Protein AF-0000000074578918 (afdb_homodimer)

InterPro domains:
  IPR017896 4Fe-4S ferredoxin-type, iron-sulphur binding domain [PF00037] (123-145)
  IPR017896 4Fe-4S ferredoxin-type, iron-sulphur binding domain [PS51379] (90-118)
  IPR017896 4Fe-4S ferredoxin-type, iron-sulphur binding domain [PS51379] (120-148)
  IPR050572 Iron-Sulfur Ferredoxin [PTHR43687] (63-146)

pLDDT: mean 92.39, std 8.92, range [44.75, 98.62]

Foldseek 3Di:
DLVQLLLLLLLVLLCVVVVVPDDLVRSCVLLVHDSVSSVCSNVVVDDDPVSNVVSVVLLPDDLVRNLLVLVVSDDDLNNSLSSSCSSVVKDKDFQFVQDPLPCPLCVDPQNQWDADPPPRDIDGNPVSDSPSCVSQVPGPRRRMDIDD/DLLQLLLLLLLVLLCVVVVVPDDLVRSCVLLVHDSVSSVCSNVVVDDDPVSNVVSVVLLPDDLVRNLLVLVVSDDDLNNSLSSSCSSVVKDKDFQFVQDPLPCPLCVDPQNQWDADPPPRDIDGNPVSDSPSCVSQVPGPRRRMDIDD

Nearest PDB structures (foldseek):
  9bt4-assembly1_H  TM=9.209E-01  e=1.093E-02  Methanosarcina acetivorans C2A
  8a5e-assembly1_B  TM=5.438E-01  e=1.343E-02  Acetobacterium woodii DSM 1030
  7q4v-assembly1_B  TM=4.822E-01  e=8.901E-03  Acetobacterium woodii DSM 1030
  7q4w-assembly1_B  TM=3.791E-01  e=6.884E-03  Acetobacterium woodii DSM 1030
  8oh5-assembly1_B  TM=5.554E-01  e=7.318E-02  Sporomusa ovata DSM 2662

Organism: Methanococcus maripaludis (strain DSM 14266 / JCM 13030 / NBRC 101832 / S2 / LL) (NCBI:txid267377)

Secondary structure (DSSP, 8-state):
-HHHHHHHHHHHHHHHHHHTT--HHHHHHHHT--HHHHHHHHTT-SS-HHHHHHHHHHHTS-HHHHHHHHHHH-S-HHHHHHHHHHHH--EEEE-TTT-----GGGG-TT--EEEETTTTEEEE-TTT-----HHHHH-TT--EEEE-/-THHHHHHHHHHHHHHHHHTT--HHHHHHHHT--HHHHHHHHTT-SS-HHHHHHHHHHHTS-HHHHHHHHHHH-S-HHHHHHHHHHHH--EEEE-TTT-----GGGG-TT--EEEETTTTEEEE-TTT-----HHHHH-TT--EEEE-

Solvent-accessible surface area (backbone atoms only — not comparable to full-atom values): 16461 Å² total; per-residue (Å²): 59,61,62,40,40,49,48,14,40,52,31,54,52,48,45,52,42,40,73,73,65,49,48,64,67,56,49,14,60,74,70,70,46,55,56,69,56,47,50,31,32,70,68,66,73,36,64,54,69,58,33,39,52,41,22,51,52,45,69,66,38,60,65,88,57,23,34,52,49,50,53,51,56,45,89,46,63,69,58,40,24,52,50,49,36,68,74,65,48,56,45,80,45,76,40,71,90,52,48,80,75,82,57,70,50,55,65,40,92,62,65,17,36,46,75,46,80,88,76,78,35,78,44,75,42,71,87,48,46,47,74,58,53,57,49,37,71,64,37,90,70,55,22,38,37,80,42,116,59,62,62,38,40,49,49,15,41,50,30,53,52,45,46,52,40,41,73,73,66,48,48,65,68,55,48,14,59,73,70,71,46,54,57,68,56,48,50,30,31,71,67,66,73,37,64,55,70,59,35,40,51,43,22,50,54,45,70,66,38,60,64,87,56,26,35,52,49,51,53,49,54,43,88,46,62,66,58,39,23,53,50,48,35,67,74,64,47,56,46,78,43,76,41,72,88,51,48,79,78,81,58,71,49,55,64,39,92,62,65,17,36,44,76,44,81,87,76,78,35,78,45,74,41,71,87,47,45,46,74,58,55,57,50,38,72,63,36,89,68,55,20,37,38,81,41,116

Sequence (296 aa):
MPEHILSGIKAVVAINMRKEGKLQREIAEFLEMDRSIISHYLHGRYPSDKVMRVSEEIISLPKEHGIPLITSLGDNKQITKKLIERIYNITISIDMEKCIACGKCLECEYGAISVYSEDIGISIDREKCILCCKCVSECPVGALKIVKMPEHILSGIKAVVAINMRKEGKLQREIAEFLEMDRSIISHYLHGRYPSDKVMRVSEEIISLPKEHGIPLITSLGDNKQITKKLIERIYNITISIDMEKCIACGKCLECEYGAISVYSEDIGISIDREKCILCCKCVSECPVGALKIVK

Structure (mmCIF, N/CA/C/O backbone):
data_AF-0000000074578918-model_v1
#
loop_
_entity.id
_entity.type
_entity.pdbx_description
1 polymer 'Tungsten containing formylmethanofuran dehydrogenase, subunit H'
#
loop_
_atom_site.group_PDB
_atom_site.id
_atom_site.type_symbol
_atom_site.label_atom_id
_atom_site.label_alt_id
_atom_site.label_comp_id
_atom_site.label_asym_id
_atom_site.label_entity_id
_atom_site.label_seq_id
_atom_site.pdbx_PDB_ins_code
_atom_site.Cartn_x
_atom_site.Cartn_y
_atom_site.Cartn_z
_atom_site.occupancy
_atom_site.B_iso_or_equiv
_atom_site.auth_seq_id
_atom_site.auth_comp_id
_atom_site.auth_asym_id
_atom_site.auth_atom_id
_atom_site.pdbx_PDB_model_num
ATOM 1 N N . MET A 1 1 ? 5.34 -6.551 13.117 1 45.06 1 MET A N 1
ATOM 2 C CA . MET A 1 1 ? 6.141 -7.262 12.125 1 45.06 1 MET A CA 1
ATOM 3 C C . MET A 1 1 ? 5.414 -7.316 10.781 1 45.06 1 MET A C 1
ATOM 5 O O . MET A 1 1 ? 4.188 -7.242 10.734 1 45.06 1 MET A O 1
ATOM 9 N N . PRO A 1 2 ? 5.965 -6.898 9.586 1 47.97 2 PRO A N 1
ATOM 10 C CA . PRO A 1 2 ? 5.355 -7.039 8.266 1 47.97 2 PRO A CA 1
ATOM 11 C C . PRO A 1 2 ? 4.48 -8.281 8.148 1 47.97 2 PRO A C 1
ATOM 13 O O . PRO A 1 2 ? 3.486 -8.281 7.418 1 47.97 2 PRO A O 1
ATOM 16 N N . GLU A 1 3 ? 4.707 -9.117 8.953 1 64.12 3 GLU A N 1
ATOM 17 C CA . GLU A 1 3 ? 3.988 -10.391 8.938 1 64.12 3 GLU A CA 1
ATOM 18 C C . GLU A 1 3 ? 2.525 -10.195 9.328 1 64.12 3 GLU A C 1
ATOM 20 O O . GLU A 1 3 ? 1.664 -10.984 8.93 1 64.12 3 GLU A O 1
ATOM 25 N N . HIS A 1 4 ? 2.375 -9.047 9.938 1 84.69 4 HIS A N 1
ATOM 26 C CA . HIS A 1 4 ? 1.001 -8.836 10.383 1 84.69 4 HIS A CA 1
ATOM 27 C C . HIS A 1 4 ? 0.109 -8.406 9.219 1 84.69 4 HIS A C 1
ATOM 29 O O . HIS A 1 4 ? -1.028 -8.867 9.102 1 84.69 4 HIS A O 1
ATOM 35 N N . ILE A 1 5 ? 0.652 -7.66 8.305 1 90.94 5 ILE A N 1
ATOM 36 C CA . ILE A 1 5 ? -0.155 -7.203 7.18 1 90.94 5 ILE A CA 1
ATOM 37 C C . ILE A 1 5 ? -0.431 -8.375 6.238 1 90.94 5 ILE A C 1
ATOM 39 O O . ILE A 1 5 ? -1.542 -8.516 5.723 1 90.94 5 ILE A O 1
ATOM 43 N N . LEU A 1 6 ? 0.597 -9.188 6.035 1 92.56 6 LEU A N 1
ATOM 44 C CA . LEU A 1 6 ? 0.376 -10.375 5.215 1 92.56 6 LEU A CA 1
ATOM 45 C C . LEU A 1 6 ? -0.719 -11.25 5.812 1 92.56 6 LEU A C 1
ATOM 47 O O . LEU A 1 6 ? -1.548 -11.797 5.082 1 92.56 6 LEU A O 1
ATOM 51 N N . SER A 1 7 ? -0.697 -11.383 7.102 1 93.19 7 SER A N 1
ATOM 52 C CA . SER A 1 7 ? -1.753 -12.141 7.77 1 93.19 7 SER A CA 1
ATOM 53 C C . SER A 1 7 ? -3.121 -11.516 7.516 1 93.19 7 SER A C 1
ATOM 55 O O . SER A 1 7 ? -4.113 -12.227 7.352 1 93.19 7 SER A O 1
ATOM 57 N N . GLY A 1 8 ? -3.146 -10.195 7.504 1 94.94 8 GLY A N 1
ATOM 58 C CA . GLY A 1 8 ? -4.387 -9.508 7.184 1 94.94 8 GLY A CA 1
ATOM 59 C C . GLY A 1 8 ? -4.891 -9.805 5.785 1 94.94 8 GLY A C 1
ATOM 60 O O . GLY A 1 8 ? -6.086 -10.023 5.582 1 94.94 8 GLY A O 1
ATOM 61 N N . ILE A 1 9 ? -4.008 -9.812 4.898 1 96.38 9 ILE A N 1
ATOM 62 C CA . ILE A 1 9 ? -4.359 -10.109 3.516 1 96.38 9 ILE A CA 1
ATOM 63 C C . ILE A 1 9 ? -4.898 -11.539 3.416 1 96.38 9 ILE A C 1
ATOM 65 O O . ILE A 1 9 ? -5.93 -11.773 2.781 1 96.38 9 ILE A O 1
ATOM 69 N N . LYS A 1 10 ? -4.215 -12.453 4.07 1 96.69 10 LYS A N 1
ATOM 70 C CA . LYS A 1 10 ? -4.699 -13.828 4.105 1 96.69 10 LYS A CA 1
ATOM 71 C C . LYS A 1 10 ? -6.09 -13.906 4.723 1 96.69 10 LYS A C 1
ATOM 73 O O . LYS A 1 10 ? -6.949 -14.648 4.242 1 96.69 10 LYS A O 1
ATOM 78 N N . ALA A 1 11 ? -6.305 -13.172 5.738 1 97.44 11 ALA A N 1
ATOM 79 C CA . ALA A 1 11 ? -7.598 -13.156 6.418 1 97.44 11 ALA A CA 1
ATOM 80 C C . ALA A 1 11 ? -8.695 -12.656 5.488 1 97.44 11 ALA A C 1
ATOM 82 O O . ALA A 1 11 ? -9.781 -13.242 5.43 1 97.44 11 ALA A O 1
ATOM 83 N N . VAL A 1 12 ? -8.43 -11.594 4.793 1 97.81 12 VAL A N 1
ATOM 84 C CA . VAL A 1 12 ? -9.406 -11.055 3.854 1 97.81 12 VAL A CA 1
ATOM 85 C C . VAL A 1 12 ? -9.742 -12.109 2.797 1 97.81 12 VAL A C 1
ATOM 87 O O . VAL A 1 12 ? -10.914 -12.328 2.479 1 97.81 12 VAL A O 1
ATOM 90 N N . VAL A 1 13 ? -8.75 -12.758 2.322 1 98.06 13 VAL A N 1
ATOM 91 C CA . VAL A 1 13 ? -8.938 -13.789 1.309 1 98.06 13 VAL A CA 1
ATOM 92 C C . VAL A 1 13 ? -9.75 -14.945 1.892 1 98.06 13 VAL A C 1
ATOM 94 O O . VAL A 1 13 ? -10.672 -15.445 1.247 1 98.06 13 VAL A O 1
ATOM 97 N N . ALA A 1 14 ? -9.445 -15.328 3.08 1 98.38 14 ALA A N 1
ATOM 98 C CA . ALA A 1 14 ? -10.18 -16.391 3.758 1 98.38 14 ALA A CA 1
ATOM 99 C C . ALA A 1 14 ? -11.656 -16.047 3.902 1 98.38 14 ALA A C 1
ATOM 101 O O . ALA A 1 14 ? -12.523 -16.875 3.623 1 98.38 14 ALA A O 1
ATOM 102 N N . ILE A 1 15 ? -11.906 -14.898 4.289 1 98.12 15 ILE A N 1
ATOM 103 C CA . ILE A 1 15 ? -13.273 -14.43 4.492 1 98.12 15 ILE A CA 1
ATOM 104 C C . ILE A 1 15 ? -14.031 -14.453 3.166 1 98.12 15 ILE A C 1
ATOM 106 O O . ILE A 1 15 ? -15.172 -14.914 3.104 1 98.12 15 ILE A O 1
ATOM 110 N N . ASN A 1 16 ? -13.383 -13.969 2.154 1 97.75 16 ASN A N 1
ATOM 111 C CA . ASN A 1 16 ? -14.008 -13.961 0.836 1 97.75 16 ASN A CA 1
ATOM 112 C C . ASN A 1 16 ? -14.305 -15.383 0.35 1 97.75 16 ASN A C 1
ATOM 114 O O . ASN A 1 16 ? -15.359 -15.641 -0.219 1 97.75 16 ASN A O 1
ATOM 118 N N . MET A 1 17 ? -13.406 -16.266 0.584 1 98.19 17 MET A N 1
ATOM 119 C CA . MET A 1 17 ? -13.602 -17.656 0.199 1 98.19 17 MET A CA 1
ATOM 120 C C . MET A 1 17 ? -14.789 -18.266 0.943 1 98.19 17 MET A C 1
ATOM 122 O O . MET A 1 17 ? -15.578 -19.016 0.361 1 98.19 17 MET A O 1
ATOM 126 N N . ARG A 1 18 ? -14.852 -17.953 2.137 1 98.25 18 ARG A N 1
ATOM 127 C CA . ARG A 1 18 ? -15.969 -18.453 2.93 1 98.25 18 ARG A CA 1
ATOM 128 C C . ARG A 1 18 ? -17.297 -17.953 2.373 1 98.25 18 ARG A C 1
ATOM 130 O O . ARG A 1 18 ? -18.266 -18.719 2.264 1 98.25 18 ARG A O 1
ATOM 137 N N . LYS A 1 19 ? -17.312 -16.719 2.068 1 97.69 19 LYS A N 1
ATOM 138 C CA . LYS A 1 19 ? -18.5 -16.125 1.481 1 97.69 19 LYS A CA 1
ATOM 139 C C . LYS A 1 19 ? -18.891 -16.828 0.186 1 97.69 19 LYS A C 1
ATOM 141 O O . LYS A 1 19 ? -20.062 -16.906 -0.165 1 97.69 19 LYS A O 1
ATOM 146 N N . GLU A 1 20 ? -17.969 -17.328 -0.494 1 97.56 20 GLU A N 1
ATOM 147 C CA . GLU A 1 20 ? -18.188 -18.031 -1.752 1 97.56 20 GLU A CA 1
ATOM 148 C C . GLU A 1 20 ? -18.625 -19.484 -1.506 1 97.56 20 GLU A C 1
ATOM 150 O O . GLU A 1 20 ? -18.828 -20.234 -2.453 1 97.56 20 GLU A O 1
ATOM 155 N N . GLY A 1 21 ? -18.609 -19.891 -0.248 1 97.69 21 GLY A N 1
ATOM 156 C CA . GLY A 1 21 ? -19.141 -21.203 0.109 1 97.69 21 GLY A CA 1
ATOM 157 C C . GLY A 1 21 ? -18.062 -22.234 0.373 1 97.69 21 GLY A C 1
ATOM 158 O O . GLY A 1 21 ? -18.359 -23.422 0.533 1 97.69 21 GLY A O 1
ATOM 159 N N . LYS A 1 22 ? -16.891 -21.781 0.385 1 98.5 22 LYS A N 1
ATOM 160 C CA . LYS A 1 22 ? -15.82 -22.734 0.658 1 98.5 22 LYS A CA 1
ATOM 161 C C . LYS A 1 22 ? -15.82 -23.172 2.123 1 98.5 22 LYS A C 1
ATOM 163 O O . LYS A 1 22 ? -16.109 -22.359 3.01 1 98.5 22 LYS A O 1
ATOM 168 N N . LEU A 1 23 ? -15.398 -24.406 2.338 1 98.31 23 LEU A N 1
ATOM 169 C CA . LEU A 1 23 ? -15.305 -24.922 3.695 1 98.31 23 LEU A CA 1
ATOM 170 C C . LEU A 1 23 ? -14 -24.5 4.355 1 98.31 23 LEU A C 1
ATOM 172 O O . LEU A 1 23 ? -13.016 -24.203 3.67 1 98.31 23 LEU A O 1
ATOM 176 N N . GLN A 1 24 ? -14.078 -24.5 5.668 1 97.88 24 GLN A N 1
ATOM 177 C CA . GLN A 1 24 ? -12.898 -24.109 6.43 1 97.88 24 GLN A CA 1
ATOM 178 C C . GLN A 1 24 ? -11.688 -24.953 6.043 1 97.88 24 GLN A C 1
ATOM 180 O O . GLN A 1 24 ? -10.578 -24.438 5.914 1 97.88 24 GLN A O 1
ATOM 185 N N . ARG A 1 25 ? -11.953 -26.234 5.875 1 97.69 25 ARG A N 1
ATOM 186 C CA . ARG A 1 25 ? -10.867 -27.156 5.516 1 97.69 25 ARG A CA 1
ATOM 187 C C . ARG A 1 25 ? -10.281 -26.781 4.156 1 97.69 25 ARG A C 1
ATOM 189 O O . ARG A 1 25 ? -9.07 -26.891 3.955 1 97.69 25 ARG A O 1
ATOM 196 N N . GLU A 1 26 ? -11.109 -26.391 3.215 1 98.25 26 GLU A N 1
ATOM 197 C CA . GLU A 1 26 ? -10.656 -26 1.884 1 98.25 26 GLU A CA 1
ATOM 198 C C . GLU A 1 26 ? -9.836 -24.719 1.94 1 98.25 26 GLU A C 1
ATOM 200 O O . GLU A 1 26 ? -8.82 -24.594 1.245 1 98.25 26 GLU A O 1
ATOM 205 N N . ILE A 1 27 ? -10.258 -23.781 2.729 1 98.56 27 ILE A N 1
ATOM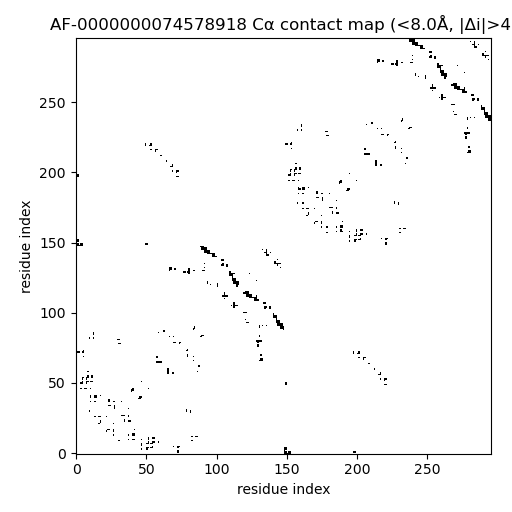 206 C CA . ILE A 1 27 ? -9.57 -22.5 2.885 1 98.56 27 ILE A CA 1
ATOM 207 C C . ILE A 1 27 ? -8.195 -22.734 3.516 1 98.56 27 ILE A C 1
ATOM 209 O O . ILE A 1 27 ? -7.199 -22.172 3.057 1 98.56 27 ILE A O 1
ATOM 213 N N . ALA A 1 28 ? -8.195 -23.594 4.539 1 98.38 28 ALA A N 1
ATOM 214 C CA . ALA A 1 28 ? -6.945 -23.922 5.215 1 98.38 28 ALA A CA 1
ATOM 215 C C . ALA A 1 28 ? -5.949 -24.562 4.246 1 98.38 28 ALA A C 1
ATOM 217 O O . ALA A 1 28 ? -4.758 -24.234 4.27 1 98.38 28 ALA A O 1
ATOM 218 N N . GLU A 1 29 ? -6.414 -25.422 3.422 1 97.81 29 GLU A N 1
ATOM 219 C CA . GLU A 1 29 ? -5.574 -26.062 2.418 1 97.81 29 GLU A CA 1
ATOM 220 C C . GLU A 1 29 ? -5.043 -25.062 1.404 1 97.81 29 GLU A C 1
ATOM 222 O O . GLU A 1 29 ? -3.859 -25.078 1.063 1 97.81 29 GLU A O 1
ATOM 227 N N . PHE A 1 30 ? -5.887 -24.219 0.97 1 97.69 30 PHE A N 1
ATOM 228 C CA . PHE A 1 30 ? -5.516 -23.219 -0.015 1 97.69 30 PHE A CA 1
ATOM 229 C C . PHE A 1 30 ? -4.438 -22.297 0.535 1 97.69 30 PHE A C 1
ATOM 231 O O . PHE A 1 30 ? -3.426 -22.047 -0.125 1 97.69 30 PHE A O 1
ATOM 238 N N . LEU A 1 31 ? -4.57 -21.812 1.743 1 96.94 31 LEU A N 1
ATOM 239 C CA . LEU A 1 31 ? -3.674 -20.828 2.34 1 96.94 31 LEU A CA 1
ATOM 240 C C . LEU A 1 31 ? -2.518 -21.516 3.061 1 96.94 31 LEU A C 1
ATOM 242 O O . LEU A 1 31 ? -1.642 -20.844 3.613 1 96.94 31 LEU A O 1
ATOM 246 N N . GLU A 1 32 ? -2.539 -22.828 3.072 1 96.06 32 GLU A N 1
ATOM 247 C CA . GLU A 1 32 ? -1.501 -23.625 3.723 1 96.06 32 GLU A CA 1
ATOM 248 C C . GLU A 1 32 ? -1.33 -23.219 5.184 1 96.06 32 GLU A C 1
ATOM 250 O O . GLU A 1 32 ? -0.214 -22.938 5.633 1 96.06 32 GLU A O 1
ATOM 255 N N . MET A 1 33 ? -2.438 -23.219 5.844 1 96 33 MET A N 1
ATOM 256 C CA . MET A 1 33 ? -2.465 -22.859 7.258 1 96 33 MET A CA 1
ATOM 257 C C . MET A 1 33 ? -3.299 -23.844 8.062 1 96 33 MET A C 1
ATOM 259 O O . MET A 1 33 ? -4.047 -24.641 7.492 1 96 33 MET A O 1
ATOM 263 N N . ASP A 1 34 ? -3.088 -23.75 9.336 1 97.12 34 ASP A N 1
ATOM 264 C CA . ASP A 1 34 ? -3.883 -24.594 10.219 1 97.12 34 ASP A CA 1
ATOM 265 C C . ASP A 1 34 ? -5.336 -24.125 10.266 1 97.12 34 ASP A C 1
ATOM 267 O O . ASP A 1 34 ? -5.605 -22.922 10.266 1 97.12 34 ASP A O 1
ATOM 271 N N . ARG A 1 35 ? -6.258 -25.156 10.43 1 97.5 35 ARG A N 1
ATOM 272 C CA . ARG A 1 35 ? -7.684 -24.859 10.492 1 97.5 35 ARG A CA 1
ATOM 273 C C . ARG A 1 35 ? -8 -23.922 11.648 1 97.5 35 ARG A C 1
ATOM 275 O O . ARG A 1 35 ? -8.914 -23.094 11.562 1 97.5 35 ARG A O 1
ATOM 282 N N . SER A 1 36 ? -7.191 -24.016 12.672 1 96.62 36 SER A N 1
ATOM 283 C CA . SER A 1 36 ? -7.41 -23.172 13.844 1 96.62 36 SER A CA 1
ATOM 284 C C . SER A 1 36 ? -7.188 -21.703 13.516 1 96.62 36 SER A C 1
ATOM 286 O O . SER A 1 36 ? -7.926 -20.828 13.992 1 96.62 36 SER A O 1
ATOM 288 N N . ILE A 1 37 ? -6.238 -21.422 12.695 1 96.88 37 ILE A N 1
ATOM 289 C CA . ILE A 1 37 ? -5.949 -20.047 12.305 1 96.88 37 ILE A CA 1
ATOM 290 C C . ILE A 1 37 ? -7.066 -19.516 11.414 1 96.88 37 ILE A C 1
ATOM 292 O O . ILE A 1 37 ? -7.527 -18.391 11.586 1 96.88 37 ILE A O 1
ATOM 296 N N . ILE A 1 38 ? -7.504 -20.359 10.516 1 98 38 ILE A N 1
ATOM 297 C CA . ILE A 1 38 ? -8.609 -19.984 9.633 1 98 38 ILE A CA 1
ATOM 298 C C . ILE A 1 38 ? -9.844 -19.656 10.469 1 98 38 ILE A C 1
ATOM 300 O O . ILE A 1 38 ? -10.555 -18.688 10.188 1 98 38 ILE A O 1
ATOM 304 N N . SER A 1 39 ? -10.039 -20.438 11.469 1 97.56 39 SER A N 1
ATOM 305 C CA . SER A 1 39 ? -11.156 -20.172 12.367 1 97.56 39 SER A CA 1
ATOM 306 C C . SER A 1 39 ? -11.055 -18.797 12.992 1 97.56 39 SER A C 1
ATOM 308 O O . SER A 1 39 ? -12.047 -18.078 13.094 1 97.56 39 SER A O 1
ATOM 310 N N . HIS A 1 40 ? -9.883 -18.422 13.359 1 96.44 40 HIS A N 1
ATOM 311 C CA . HIS A 1 40 ? -9.68 -17.094 13.922 1 96.44 40 HIS A CA 1
ATOM 312 C C . HIS A 1 40 ? -9.969 -16.016 12.883 1 96.44 40 HIS A C 1
ATOM 314 O O . HIS A 1 40 ? -10.586 -14.992 13.203 1 96.44 40 HIS A O 1
ATOM 320 N N . TYR A 1 41 ? -9.516 -16.203 11.734 1 96.69 41 TYR A N 1
ATOM 321 C CA . TYR A 1 41 ? -9.805 -15.25 10.664 1 96.69 41 TYR A CA 1
ATOM 322 C C . TYR A 1 41 ? -11.305 -15.047 10.5 1 96.69 41 TYR A C 1
ATOM 324 O O . TYR A 1 41 ? -11.789 -13.914 10.461 1 96.69 41 TYR A O 1
ATOM 332 N N . LEU A 1 42 ? -12.07 -16.109 10.477 1 97.25 42 LEU A N 1
ATOM 333 C CA . LEU A 1 42 ? -13.484 -16.094 10.109 1 97.25 42 LEU A CA 1
ATOM 334 C C . LEU A 1 42 ? -14.344 -15.57 11.25 1 97.25 42 LEU A C 1
ATOM 336 O O . LEU A 1 42 ? -15.453 -15.086 11.023 1 97.25 42 LEU A O 1
ATOM 340 N N . HIS A 1 43 ? -13.789 -15.586 12.414 1 96 43 HIS A N 1
ATOM 341 C CA . HIS A 1 43 ? -14.578 -15.141 13.555 1 96 43 HIS A CA 1
ATOM 342 C C . HIS A 1 43 ? -14.125 -13.773 14.039 1 96 43 HIS A C 1
ATOM 344 O O . HIS A 1 43 ? -14.57 -13.297 15.086 1 96 43 HIS A O 1
ATOM 350 N N . GLY A 1 44 ? -13.234 -13.172 13.344 1 90.06 44 GLY A N 1
ATOM 351 C CA . GLY A 1 44 ? -12.836 -11.805 13.633 1 90.06 44 GLY A CA 1
ATOM 352 C C . GLY A 1 44 ? -11.977 -11.688 14.875 1 90.06 44 GLY A C 1
ATOM 353 O O . GLY A 1 44 ? -11.922 -10.625 15.508 1 90.06 44 GLY A O 1
ATOM 354 N N . ARG A 1 45 ? -11.375 -12.797 15.312 1 87.19 45 ARG A N 1
ATOM 355 C CA . ARG A 1 45 ? -10.508 -12.773 16.484 1 87.19 45 ARG A CA 1
ATOM 356 C C . ARG A 1 45 ? -9.141 -12.195 16.156 1 87.19 45 ARG A C 1
ATOM 358 O O . ARG A 1 45 ? -8.492 -11.578 17 1 87.19 45 ARG A O 1
ATOM 365 N N . TYR A 1 46 ? -8.695 -12.57 14.992 1 88 46 TYR A N 1
ATOM 366 C CA . TYR A 1 46 ? -7.418 -12.117 14.445 1 88 46 TYR A CA 1
ATOM 367 C C . TYR A 1 46 ? -7.492 -11.984 12.93 1 88 46 TYR A C 1
ATOM 369 O O . TYR A 1 46 ? -8.172 -12.766 12.266 1 88 46 TYR A O 1
ATOM 377 N N . PRO A 1 47 ? -6.672 -11.008 12.398 1 92.19 47 PRO A N 1
ATOM 378 C CA . PRO A 1 47 ? -5.824 -9.953 12.953 1 92.19 47 PRO A CA 1
ATOM 379 C C . PRO A 1 47 ? -6.629 -8.766 13.469 1 92.19 47 PRO A C 1
ATOM 381 O O . PRO A 1 47 ? -7.859 -8.781 13.422 1 92.19 47 PRO A O 1
ATOM 384 N N . SER A 1 48 ? -5.941 -7.734 13.992 1 91.5 48 SER A N 1
ATOM 385 C CA . SER A 1 48 ? -6.598 -6.551 14.547 1 91.5 48 SER A CA 1
ATOM 386 C C . SER A 1 48 ? -7.359 -5.789 13.469 1 91.5 48 SER A C 1
ATOM 388 O O . SER A 1 48 ? -7.078 -5.941 12.273 1 91.5 48 SER A O 1
ATOM 390 N N . ASP A 1 49 ? -8.258 -4.969 13.891 1 91.25 49 ASP A N 1
ATOM 391 C CA . ASP A 1 49 ? -9.07 -4.16 12.984 1 91.25 49 ASP A CA 1
ATOM 392 C C . ASP A 1 49 ? -8.188 -3.246 12.133 1 91.25 49 ASP A C 1
ATOM 394 O O . ASP A 1 49 ? -8.477 -3.018 10.953 1 91.25 49 ASP A O 1
ATOM 398 N N . LYS A 1 50 ? -7.215 -2.734 12.773 1 90.19 50 LYS A N 1
ATOM 399 C CA . LYS A 1 50 ? -6.309 -1.849 12.047 1 90.19 50 LYS A CA 1
ATOM 400 C C . LYS A 1 50 ? -5.598 -2.59 10.922 1 90.19 50 LYS A C 1
ATOM 402 O O . LYS A 1 50 ? -5.527 -2.098 9.797 1 90.19 50 LYS A O 1
ATOM 407 N N . VAL A 1 51 ? -5.137 -3.783 11.219 1 93.06 51 VAL A N 1
ATOM 408 C CA . VAL A 1 51 ? -4.457 -4.602 10.219 1 93.06 51 VAL A CA 1
ATOM 409 C C . VAL A 1 51 ? -5.422 -4.957 9.094 1 93.06 51 VAL A C 1
ATOM 411 O O . VAL A 1 51 ? -5.059 -4.902 7.918 1 93.06 51 VAL A O 1
ATOM 414 N N . MET A 1 52 ? -6.605 -5.246 9.422 1 94.25 52 MET A N 1
ATOM 415 C CA . MET A 1 52 ? -7.617 -5.602 8.43 1 94.25 52 MET A CA 1
ATOM 416 C C . MET A 1 52 ? -7.902 -4.43 7.496 1 94.25 52 MET A C 1
ATOM 418 O O . MET A 1 52 ? -7.996 -4.602 6.281 1 94.25 52 MET A O 1
ATOM 422 N N . ARG A 1 53 ? -7.969 -3.283 8.039 1 92.69 53 ARG A N 1
ATOM 423 C CA . ARG A 1 53 ? -8.242 -2.094 7.238 1 92.69 53 ARG A CA 1
ATOM 424 C C . ARG A 1 53 ? -7.117 -1.834 6.242 1 92.69 53 ARG A C 1
ATOM 426 O O . ARG A 1 53 ? -7.371 -1.582 5.062 1 92.69 53 ARG A O 1
ATOM 433 N N . VAL A 1 54 ? -5.945 -1.902 6.719 1 94.5 54 VAL A N 1
ATOM 434 C CA . VAL A 1 54 ? -4.785 -1.675 5.859 1 94.5 54 VAL A CA 1
ATOM 435 C C . VAL A 1 54 ? -4.746 -2.732 4.758 1 94.5 54 VAL A C 1
ATOM 437 O O . VAL A 1 54 ? -4.488 -2.414 3.594 1 94.5 54 VAL A O 1
ATOM 440 N N . SER A 1 55 ? -5.008 -3.988 5.141 1 95.69 55 SER A N 1
ATOM 441 C CA . SER A 1 55 ? -5 -5.09 4.184 1 95.69 55 SER A CA 1
ATOM 442 C C . SER A 1 55 ? -6.062 -4.887 3.104 1 95.69 55 SER A C 1
ATOM 444 O O . SER A 1 55 ? -5.801 -5.117 1.92 1 95.69 55 SER A O 1
ATOM 446 N N . GLU A 1 56 ? -7.145 -4.461 3.496 1 96.12 56 GLU A N 1
ATOM 447 C CA . GLU A 1 56 ? -8.219 -4.203 2.543 1 96.12 56 GLU A CA 1
ATOM 448 C C . GLU A 1 56 ? -7.848 -3.076 1.584 1 96.12 56 GLU A C 1
ATOM 450 O O . GLU A 1 56 ? -8.18 -3.131 0.397 1 96.12 56 GLU A O 1
ATOM 455 N N . GLU A 1 57 ? -7.156 -2.111 2.123 1 94.75 57 GLU A N 1
ATOM 456 C CA . GLU A 1 57 ? -6.688 -1.023 1.271 1 94.75 57 GLU A CA 1
ATOM 457 C C . GLU A 1 57 ? -5.699 -1.529 0.223 1 94.75 57 GLU A C 1
ATOM 459 O O . GLU A 1 57 ? -5.766 -1.132 -0.942 1 94.75 57 GLU A O 1
ATOM 464 N N . ILE A 1 58 ? -4.871 -2.357 0.672 1 96.5 58 ILE A N 1
ATOM 465 C CA . ILE A 1 58 ? -3.859 -2.895 -0.231 1 96.5 58 ILE A CA 1
ATOM 466 C C . ILE A 1 58 ? -4.531 -3.721 -1.326 1 96.5 58 ILE A C 1
ATOM 468 O O . ILE A 1 58 ? -4.227 -3.559 -2.51 1 96.5 58 ILE A O 1
ATOM 472 N N . ILE A 1 59 ? -5.477 -4.566 -0.94 1 97.25 59 ILE A N 1
ATOM 473 C CA . ILE A 1 59 ? -6.164 -5.465 -1.862 1 97.25 59 ILE A CA 1
ATOM 474 C C . ILE A 1 59 ? -6.973 -4.648 -2.871 1 97.25 59 ILE A C 1
ATOM 476 O O . ILE A 1 59 ? -7.133 -5.059 -4.023 1 97.25 59 ILE A O 1
ATOM 480 N N . SER A 1 60 ? -7.363 -3.492 -2.48 1 96.31 60 SER A N 1
ATOM 481 C CA . SER A 1 60 ? -8.211 -2.662 -3.33 1 96.31 60 SER A CA 1
ATOM 482 C C . SER A 1 60 ? -7.379 -1.861 -4.324 1 96.31 60 SER A C 1
ATOM 484 O O . SER A 1 60 ? -7.926 -1.237 -5.238 1 96.31 60 SER A O 1
ATOM 486 N N . LEU A 1 61 ? -6.133 -1.875 -4.27 1 97.38 61 LEU A N 1
ATOM 487 C CA . LEU A 1 61 ? -5.273 -1.152 -5.199 1 97.38 61 LEU A CA 1
ATOM 488 C C . LEU A 1 61 ? -5.344 -1.762 -6.598 1 97.38 61 LEU A C 1
ATOM 490 O O . LEU A 1 61 ? -5.543 -2.971 -6.742 1 97.38 61 LEU A O 1
ATOM 494 N N . PRO A 1 62 ? -5.133 -0.842 -7.613 1 96.56 62 PRO A N 1
ATOM 495 C CA . PRO A 1 62 ? -4.922 -1.437 -8.938 1 96.56 62 PRO A CA 1
ATOM 496 C C . PRO A 1 62 ? -3.758 -2.424 -8.961 1 96.56 62 PRO A C 1
ATOM 498 O O . PRO A 1 62 ? -2.805 -2.279 -8.188 1 96.56 62 PRO A O 1
ATOM 501 N N . LYS A 1 63 ? -3.846 -3.443 -9.797 1 96.38 63 LYS A N 1
ATOM 502 C CA . LYS A 1 63 ? -2.883 -4.543 -9.844 1 96.38 63 LYS A CA 1
ATOM 503 C C . LYS A 1 63 ? -1.456 -4.02 -9.969 1 96.38 63 LYS A C 1
ATOM 505 O O . LYS A 1 63 ? -0.524 -4.594 -9.406 1 96.38 63 LYS A O 1
ATOM 510 N N . GLU A 1 64 ? -1.269 -2.916 -10.703 1 94 64 GLU A N 1
ATOM 511 C CA . GLU A 1 64 ? 0.071 -2.391 -10.953 1 94 64 GLU A CA 1
ATOM 512 C C . GLU A 1 64 ? 0.733 -1.937 -9.656 1 94 64 GLU A C 1
ATOM 514 O O . GLU A 1 64 ? 1.961 -1.867 -9.57 1 94 64 GLU A O 1
ATOM 519 N N . HIS A 1 65 ? -0.111 -1.631 -8.68 1 96.44 65 HIS A N 1
ATOM 520 C CA . HIS A 1 65 ? 0.411 -1.178 -7.398 1 96.44 65 HIS A CA 1
ATOM 521 C C . HIS A 1 65 ? 0.287 -2.268 -6.336 1 96.44 65 HIS A C 1
ATOM 523 O O . HIS A 1 65 ? 1.185 -2.438 -5.508 1 96.44 65 HIS A O 1
ATOM 529 N N . GLY A 1 66 ? -0.802 -2.93 -6.352 1 96.81 66 GLY A N 1
ATOM 530 C CA . GLY A 1 66 ? -1.071 -3.951 -5.352 1 96.81 66 GLY A CA 1
ATOM 531 C C . GLY A 1 66 ? -0.121 -5.129 -5.434 1 96.81 66 GLY A C 1
ATOM 532 O O . GLY A 1 66 ? 0.348 -5.629 -4.406 1 96.81 66 GLY A O 1
ATOM 533 N N . ILE A 1 67 ? 0.171 -5.566 -6.602 1 96.75 67 ILE A N 1
ATOM 534 C CA . ILE A 1 67 ? 0.977 -6.77 -6.801 1 96.75 67 ILE A CA 1
ATOM 535 C C . ILE A 1 67 ? 2.383 -6.543 -6.254 1 96.75 67 ILE A C 1
ATOM 537 O O . ILE A 1 67 ? 2.873 -7.332 -5.441 1 96.75 67 ILE A O 1
ATOM 541 N N . PRO A 1 68 ? 3.031 -5.441 -6.656 1 94.69 68 PRO A N 1
ATOM 542 C CA . PRO A 1 68 ? 4.355 -5.207 -6.07 1 94.69 68 PRO A CA 1
ATOM 543 C C . PRO A 1 68 ? 4.324 -5.137 -4.547 1 94.69 68 PRO A 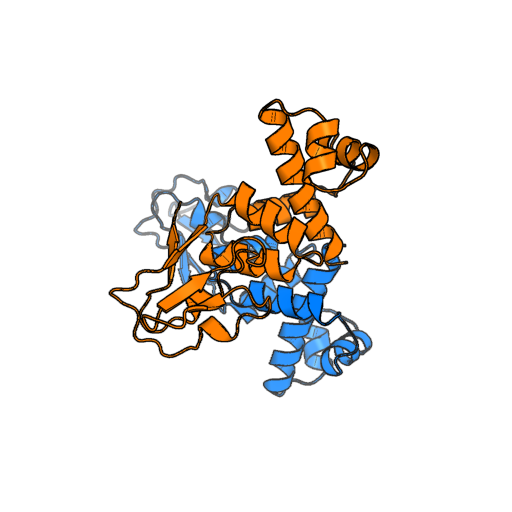C 1
ATOM 545 O O . PRO A 1 68 ? 5.227 -5.648 -3.883 1 94.69 68 PRO A O 1
ATOM 548 N N . LEU A 1 69 ? 3.344 -4.582 -4.012 1 95.81 69 LEU A N 1
ATOM 549 C CA . LEU A 1 69 ? 3.23 -4.465 -2.562 1 95.81 69 LEU A CA 1
ATOM 550 C C . LEU A 1 69 ? 3.057 -5.84 -1.92 1 95.81 69 LEU A C 1
ATOM 552 O O . LEU A 1 69 ? 3.777 -6.184 -0.98 1 95.81 69 LEU A O 1
ATOM 556 N N . ILE A 1 70 ? 2.166 -6.586 -2.447 1 95.81 70 ILE A N 1
ATOM 557 C CA . ILE A 1 70 ? 1.901 -7.914 -1.907 1 95.81 70 ILE A CA 1
ATOM 558 C C . ILE A 1 70 ? 3.15 -8.781 -2.033 1 95.81 70 ILE A C 1
ATOM 560 O O . ILE A 1 70 ? 3.498 -9.516 -1.106 1 95.81 70 ILE A O 1
ATOM 564 N N . THR A 1 71 ? 3.811 -8.68 -3.139 1 94.25 71 THR A N 1
ATOM 565 C CA . THR A 1 71 ? 5.016 -9.469 -3.365 1 94.25 71 THR A CA 1
ATOM 566 C C . THR A 1 71 ? 6.113 -9.07 -2.381 1 94.25 71 THR A C 1
ATOM 568 O O . THR A 1 71 ? 6.902 -9.914 -1.952 1 94.25 71 THR A O 1
ATOM 571 N N . SER A 1 72 ? 6.148 -7.824 -2.035 1 92.19 72 SER A N 1
ATOM 572 C CA . SER A 1 72 ? 7.172 -7.355 -1.102 1 92.19 72 SER A CA 1
ATOM 573 C C . SER A 1 72 ? 6.879 -7.832 0.318 1 92.19 72 SER A C 1
ATOM 575 O O . SER A 1 72 ? 7.789 -7.945 1.14 1 92.19 72 SER A O 1
ATOM 577 N N . LEU A 1 73 ? 5.676 -8.078 0.6 1 91.69 73 LEU A N 1
ATOM 578 C CA . LEU A 1 73 ? 5.258 -8.547 1.917 1 91.69 73 LEU A CA 1
ATOM 579 C C . LEU A 1 73 ? 5.535 -10.031 2.076 1 91.69 73 LEU A C 1
ATOM 581 O O . LEU A 1 73 ? 5.828 -10.5 3.18 1 91.69 73 LEU A O 1
ATOM 585 N N . GLY A 1 74 ? 5.301 -10.68 1.055 1 83.5 74 GLY A N 1
ATOM 586 C CA . GLY A 1 74 ? 5.309 -12.133 1.091 1 83.5 74 GLY A CA 1
ATOM 587 C C . GLY A 1 74 ? 6.691 -12.711 1.331 1 83.5 74 GLY A C 1
ATOM 588 O O . GLY A 1 74 ? 7.695 -12.141 0.904 1 83.5 74 GLY A O 1
ATOM 589 N N . ASP A 1 75 ? 6.609 -13.766 2.166 1 77.94 75 ASP A N 1
ATOM 590 C CA . ASP A 1 75 ? 7.871 -14.484 2.332 1 77.94 75 ASP A CA 1
ATOM 591 C C . ASP A 1 75 ? 7.828 -15.844 1.65 1 77.94 75 ASP A C 1
ATOM 593 O O . ASP A 1 75 ? 8.867 -16.484 1.454 1 77.94 75 ASP A O 1
ATOM 597 N N . ASN A 1 76 ? 6.707 -16.297 1.333 1 89.38 76 ASN A N 1
ATOM 598 C CA . ASN A 1 76 ? 6.512 -17.562 0.632 1 89.38 76 ASN A CA 1
ATOM 599 C C . ASN A 1 76 ? 5.984 -17.344 -0.782 1 89.38 76 ASN A C 1
ATOM 601 O O . ASN A 1 76 ? 4.887 -16.812 -0.963 1 89.38 76 ASN A O 1
ATOM 605 N N . LYS A 1 77 ? 6.734 -17.812 -1.736 1 91.5 77 LYS A N 1
ATOM 606 C CA . LYS A 1 77 ? 6.453 -17.516 -3.139 1 91.5 77 LYS A CA 1
ATOM 607 C C . LYS A 1 77 ? 5.16 -18.188 -3.59 1 91.5 77 LYS A C 1
ATOM 609 O O . LYS A 1 77 ? 4.387 -17.609 -4.355 1 91.5 77 LYS A O 1
ATOM 614 N N . GLN A 1 78 ? 4.973 -19.344 -3.119 1 92.69 78 GLN A N 1
ATOM 615 C CA . GLN A 1 78 ? 3.787 -20.078 -3.529 1 92.69 78 GLN A CA 1
ATOM 616 C C . GLN A 1 78 ? 2.516 -19.438 -2.996 1 92.69 78 GLN A C 1
ATOM 618 O O . GLN A 1 78 ? 1.532 -19.281 -3.725 1 92.69 78 GLN A O 1
ATOM 623 N N . ILE A 1 79 ? 2.539 -19.094 -1.812 1 94.62 79 ILE A N 1
ATOM 624 C CA . ILE A 1 79 ? 1.376 -18.453 -1.206 1 94.62 79 ILE A CA 1
ATOM 625 C C . ILE A 1 79 ? 1.136 -17.094 -1.858 1 94.62 79 ILE A C 1
ATOM 627 O O . ILE A 1 79 ? -0.008 -16.719 -2.137 1 94.62 79 ILE A O 1
ATOM 631 N N . THR A 1 80 ? 2.207 -16.391 -2.033 1 95.12 80 THR A N 1
ATOM 632 C CA . THR A 1 80 ? 2.107 -15.094 -2.686 1 95.12 80 THR A CA 1
ATOM 633 C C . THR A 1 80 ? 1.426 -15.219 -4.043 1 95.12 80 THR A C 1
ATOM 635 O O . THR A 1 80 ? 0.528 -14.438 -4.371 1 95.12 80 THR A O 1
ATOM 638 N N . LYS A 1 81 ? 1.843 -16.188 -4.773 1 95.94 81 LYS A N 1
ATOM 639 C CA . LYS A 1 81 ? 1.238 -16.453 -6.078 1 95.94 81 LYS A CA 1
ATOM 640 C C . LYS A 1 81 ? -0.261 -16.703 -5.949 1 95.94 81 LYS A C 1
ATOM 642 O O . LYS A 1 81 ? -1.062 -16.109 -6.672 1 95.94 81 LYS A O 1
ATOM 647 N N . LYS A 1 82 ? -0.64 -17.562 -5.039 1 95.88 82 LYS A N 1
ATOM 648 C CA . LYS A 1 82 ? -2.041 -17.922 -4.84 1 95.88 82 LYS A CA 1
ATOM 649 C C . LYS A 1 82 ? -2.875 -16.703 -4.469 1 95.88 82 LYS A C 1
ATOM 651 O O . LYS A 1 82 ? -3.99 -16.531 -4.965 1 95.88 82 LYS A O 1
ATOM 656 N N . LEU A 1 83 ? -2.326 -15.898 -3.648 1 97.12 83 LEU A N 1
ATOM 657 C CA . LEU A 1 83 ? -3.025 -14.688 -3.227 1 97.12 83 LEU A CA 1
ATOM 658 C C . LEU A 1 83 ? -3.234 -13.742 -4.402 1 97.12 83 LEU A C 1
ATOM 660 O O . LEU A 1 83 ? -4.34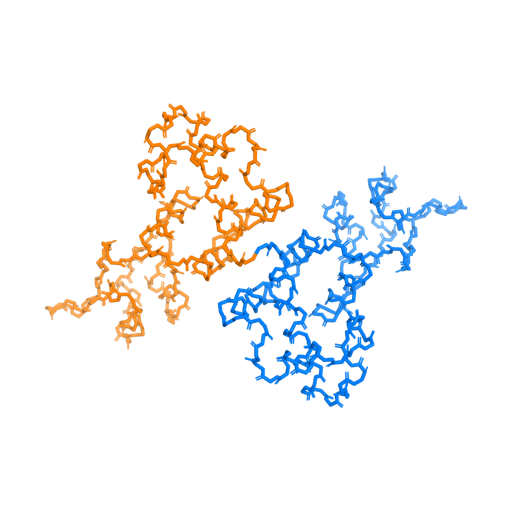4 -13.25 -4.621 1 97.12 83 LEU A O 1
ATOM 664 N N . ILE A 1 84 ? -2.195 -13.492 -5.113 1 97 84 ILE A N 1
ATOM 665 C CA . ILE A 1 84 ? -2.271 -12.578 -6.25 1 97 84 ILE A CA 1
ATOM 666 C C . ILE A 1 84 ? -3.277 -13.109 -7.27 1 97 84 ILE A C 1
ATOM 668 O O . ILE A 1 84 ? -4.105 -12.352 -7.785 1 97 84 ILE A O 1
ATOM 672 N N . GLU A 1 85 ? -3.186 -14.367 -7.516 1 95.12 85 GLU A N 1
ATOM 673 C CA . GLU A 1 85 ? -4.113 -14.992 -8.453 1 95.12 85 GLU A CA 1
ATOM 674 C C . GLU A 1 85 ? -5.559 -14.828 -7.992 1 95.12 85 GLU A C 1
ATOM 676 O O . GLU A 1 85 ? -6.438 -14.492 -8.789 1 95.12 85 GLU A O 1
ATOM 681 N N . ARG A 1 86 ? -5.754 -15.031 -6.832 1 95.81 86 ARG A N 1
ATOM 682 C CA . ARG A 1 86 ? -7.109 -14.969 -6.301 1 95.81 86 ARG A CA 1
ATOM 683 C C . ARG A 1 86 ? -7.625 -13.539 -6.27 1 95.81 86 ARG A C 1
ATOM 685 O O . ARG A 1 86 ? -8.797 -13.281 -6.562 1 95.81 86 ARG A O 1
ATOM 692 N N . ILE A 1 87 ? -6.832 -12.648 -5.902 1 97.31 87 ILE A N 1
ATOM 693 C CA . ILE A 1 87 ? -7.223 -11.258 -5.699 1 97.31 87 ILE A CA 1
ATOM 694 C C . ILE A 1 87 ? -7.43 -10.578 -7.051 1 97.31 87 ILE A C 1
ATOM 696 O O . ILE A 1 87 ? -8.422 -9.867 -7.254 1 97.31 87 ILE A O 1
ATOM 700 N N . TYR A 1 88 ? -6.5 -10.859 -7.922 1 96.81 88 TYR A N 1
ATOM 701 C CA . TYR A 1 88 ? -6.523 -10.07 -9.148 1 96.81 88 TYR A CA 1
ATOM 702 C C . TYR A 1 88 ? -6.922 -10.938 -10.344 1 96.81 88 TYR A C 1
ATOM 704 O O . TYR A 1 88 ? -7.195 -10.414 -11.43 1 96.81 88 TYR A O 1
ATOM 712 N N . ASN A 1 89 ? -6.965 -12.211 -10.195 1 95.25 89 ASN A N 1
ATOM 713 C CA . ASN A 1 89 ? -7.348 -13.133 -11.258 1 95.25 89 ASN A CA 1
ATOM 714 C C . ASN A 1 89 ? -6.617 -12.828 -12.562 1 95.25 89 ASN A C 1
ATOM 716 O O . ASN A 1 89 ? -7.25 -12.633 -13.602 1 95.25 89 ASN A O 1
ATOM 720 N N . ILE A 1 90 ? -5.273 -12.898 -12.547 1 94 90 ILE A N 1
ATOM 721 C CA . ILE A 1 90 ? -4.496 -12.477 -13.703 1 94 90 ILE A CA 1
ATOM 722 C C . ILE A 1 90 ? -3.525 -13.586 -14.102 1 94 90 ILE A C 1
ATOM 724 O O . ILE A 1 90 ? -3.219 -14.469 -13.297 1 94 90 ILE A O 1
ATOM 728 N N . THR A 1 91 ? -3.084 -13.516 -15.328 1 93.44 91 THR A N 1
ATOM 729 C CA . THR A 1 91 ? -1.964 -14.273 -15.875 1 93.44 91 THR A CA 1
ATOM 730 C C . THR A 1 91 ? -1.095 -13.391 -16.766 1 93.44 91 THR A C 1
ATOM 732 O O . THR A 1 91 ? -1.467 -12.258 -17.078 1 93.44 91 THR A O 1
ATOM 735 N N . ILE A 1 92 ? 0.072 -13.914 -17 1 94.69 92 ILE A N 1
ATOM 736 C CA . ILE A 1 92 ? 0.975 -13.18 -17.875 1 94.69 92 ILE A CA 1
ATOM 737 C C . ILE A 1 92 ? 1.052 -13.867 -19.234 1 94.69 92 ILE A C 1
ATOM 739 O O . ILE A 1 92 ? 1.217 -15.086 -19.312 1 94.69 92 ILE A O 1
ATOM 743 N N . SER A 1 93 ? 0.847 -13.094 -20.219 1 93.81 93 SER A N 1
ATOM 744 C CA . SER A 1 93 ? 0.956 -13.594 -21.594 1 93.81 93 SER A CA 1
ATOM 745 C C . SER A 1 93 ? 2.062 -12.883 -22.359 1 93.81 93 SER A C 1
ATOM 747 O O . SER A 1 93 ? 2.463 -11.773 -21.984 1 93.81 93 SER A O 1
ATOM 749 N N . ILE A 1 94 ? 2.488 -13.578 -23.375 1 92.19 94 ILE A N 1
ATOM 750 C CA . ILE A 1 94 ? 3.551 -13.023 -24.203 1 92.19 94 ILE A CA 1
ATOM 751 C C . ILE A 1 94 ? 3.023 -12.758 -25.609 1 92.19 94 ILE A C 1
ATOM 753 O O . ILE A 1 94 ? 2.422 -13.641 -26.234 1 92.19 94 ILE A O 1
ATOM 757 N N . ASP A 1 95 ? 3.203 -11.609 -26.078 1 93.06 95 ASP A N 1
ATOM 758 C CA . ASP A 1 95 ? 2.961 -11.242 -27.469 1 93.06 95 ASP A CA 1
ATOM 759 C C . ASP A 1 95 ? 4.246 -11.328 -28.281 1 93.06 95 ASP A C 1
ATOM 761 O O . ASP A 1 95 ? 5.016 -10.367 -28.344 1 93.06 95 ASP A O 1
ATOM 765 N N . MET A 1 96 ? 4.398 -12.383 -29.016 1 90.38 96 MET A N 1
ATOM 766 C CA . MET A 1 96 ? 5.656 -12.664 -29.703 1 90.38 96 MET A CA 1
ATOM 767 C C . MET A 1 96 ? 5.855 -11.727 -30.891 1 90.38 96 MET A C 1
ATOM 769 O O . MET A 1 96 ? 6.984 -11.508 -31.328 1 90.38 96 MET A O 1
ATOM 773 N N . GLU A 1 97 ? 4.781 -11.172 -31.375 1 92.5 97 GLU A N 1
ATOM 774 C CA . GLU A 1 97 ? 4.891 -10.227 -32.469 1 92.5 97 GLU A CA 1
ATOM 775 C C . GLU A 1 97 ? 5.562 -8.93 -32.031 1 92.5 97 GLU A C 1
ATOM 777 O O . GLU A 1 97 ? 6.207 -8.25 -32.844 1 92.5 97 GLU A O 1
ATOM 782 N N . LYS A 1 98 ? 5.48 -8.68 -30.766 1 93.88 98 LYS A N 1
ATOM 783 C CA . LYS A 1 98 ? 6.055 -7.445 -30.234 1 93.88 98 LYS A CA 1
ATOM 784 C C . LYS A 1 98 ? 7.445 -7.691 -29.656 1 93.88 98 LYS A C 1
ATOM 786 O O . LYS A 1 98 ? 8.234 -6.754 -29.5 1 93.88 98 LYS A O 1
ATOM 791 N N . CYS A 1 99 ? 7.68 -8.883 -29.469 1 92.56 99 CYS A N 1
ATOM 792 C CA . CYS A 1 99 ? 8.922 -9.227 -28.766 1 92.56 99 CYS A CA 1
ATOM 793 C C . CYS A 1 99 ? 10.133 -8.969 -29.656 1 92.56 99 CYS A C 1
ATOM 795 O O . CYS A 1 99 ? 10.156 -9.391 -30.812 1 92.56 99 CYS A O 1
ATOM 797 N N . ILE A 1 100 ? 11.18 -8.359 -29.078 1 91.5 100 ILE A N 1
ATOM 798 C CA . ILE A 1 100 ? 12.383 -8.078 -29.859 1 91.5 100 ILE A CA 1
ATOM 799 C C . ILE A 1 100 ? 13.539 -8.93 -29.344 1 91.5 100 ILE A C 1
ATOM 801 O O . ILE A 1 100 ? 14.695 -8.695 -29.688 1 91.5 100 ILE A O 1
ATOM 805 N N . ALA A 1 101 ? 13.242 -9.766 -28.391 1 89.56 101 ALA A N 1
ATOM 806 C CA . ALA A 1 101 ? 14.188 -10.75 -27.859 1 89.56 101 ALA A CA 1
ATOM 807 C C . ALA A 1 101 ? 15.375 -10.07 -27.188 1 89.56 101 ALA A C 1
ATOM 809 O O . ALA A 1 101 ? 16.516 -10.484 -27.375 1 89.56 101 ALA A O 1
ATOM 810 N N . CYS A 1 102 ? 15.086 -9.023 -26.484 1 91.69 102 CYS A N 1
ATOM 811 C CA . CYS A 1 102 ? 16.172 -8.305 -25.844 1 91.69 102 CYS A CA 1
ATOM 812 C C . CYS A 1 102 ? 16.719 -9.094 -24.656 1 91.69 102 CYS A C 1
ATOM 814 O O . CYS A 1 102 ? 17.859 -8.906 -24.25 1 91.69 102 CYS A O 1
ATOM 816 N N . GLY A 1 103 ? 15.828 -9.891 -23.969 1 90.5 103 GLY A N 1
ATOM 817 C CA . GLY A 1 103 ? 16.297 -10.797 -22.938 1 90.5 103 GLY A CA 1
ATOM 818 C C . GLY A 1 103 ? 16.156 -10.219 -21.547 1 90.5 103 GLY A C 1
ATOM 819 O O . GLY A 1 103 ? 16.516 -10.867 -20.562 1 90.5 103 GLY A O 1
ATOM 820 N N . LYS A 1 104 ? 15.625 -9.062 -21.344 1 93.62 104 LYS A N 1
ATOM 821 C CA . LYS A 1 104 ? 15.477 -8.469 -20.016 1 93.62 104 LYS A CA 1
ATOM 822 C C . LYS A 1 104 ? 14.625 -9.359 -19.109 1 93.62 104 LYS A C 1
ATOM 824 O O . LYS A 1 104 ? 14.922 -9.508 -17.922 1 93.62 104 LYS A O 1
ATOM 829 N N . CYS A 1 105 ? 13.672 -9.891 -19.688 1 94.56 105 CYS A N 1
ATOM 830 C CA . CYS A 1 105 ? 12.758 -10.727 -18.922 1 94.56 105 CYS A CA 1
ATOM 831 C C . CYS A 1 105 ? 13.438 -12.008 -18.469 1 94.56 105 CYS A C 1
ATOM 833 O O . CYS A 1 105 ? 13 -12.648 -17.516 1 94.56 105 CYS A O 1
ATOM 835 N N . LEU A 1 106 ? 14.492 -12.414 -19.094 1 93.5 106 LEU A N 1
ATOM 836 C CA . LEU A 1 106 ? 15.211 -13.625 -18.734 1 93.5 106 LEU A CA 1
ATOM 837 C C . LEU A 1 106 ? 15.844 -13.492 -17.359 1 93.5 106 LEU A C 1
ATOM 839 O O . LEU A 1 106 ? 16.266 -14.484 -16.75 1 93.5 106 LEU A O 1
ATOM 843 N N . GLU A 1 107 ? 15.875 -12.352 -16.797 1 93.5 107 GLU A N 1
ATOM 844 C CA . GLU A 1 107 ? 16.438 -12.086 -15.477 1 93.5 107 GLU A CA 1
ATOM 845 C C . GLU A 1 107 ? 15.43 -12.375 -14.367 1 93.5 107 GLU A C 1
ATOM 847 O O . GLU A 1 107 ? 15.648 -12.008 -13.211 1 93.5 107 GLU A O 1
ATOM 852 N N . CYS A 1 108 ? 14.438 -13 -14.633 1 95.25 108 CYS A N 1
ATOM 853 C CA . CYS A 1 108 ? 13.438 -13.352 -13.633 1 95.25 108 CYS A CA 1
ATOM 854 C C . CYS A 1 108 ? 14.094 -14.016 -12.422 1 95.25 108 CYS A C 1
ATOM 856 O O . CYS A 1 108 ? 14.75 -15.047 -12.547 1 95.25 108 CYS A O 1
ATOM 858 N N . GLU A 1 109 ? 13.758 -13.445 -11.281 1 92.44 109 GLU A N 1
ATOM 859 C CA . GLU A 1 109 ? 14.359 -13.906 -10.031 1 92.44 109 GLU A CA 1
ATOM 860 C C . GLU A 1 109 ? 13.906 -15.328 -9.695 1 92.44 109 GLU A C 1
ATOM 862 O O . GLU A 1 109 ? 14.57 -16.031 -8.93 1 92.44 109 GLU A O 1
ATOM 867 N N . TYR A 1 110 ? 12.883 -15.75 -10.281 1 93.81 110 TYR A N 1
ATOM 868 C CA . TYR A 1 110 ? 12.305 -17.047 -9.945 1 93.81 110 TYR A CA 1
ATOM 869 C C . TYR A 1 110 ? 12.602 -18.078 -11.023 1 93.81 110 TYR A C 1
ATOM 871 O O . TYR A 1 110 ? 12.156 -19.219 -10.938 1 93.81 110 TYR A O 1
ATOM 879 N N . GLY A 1 111 ? 13.289 -17.609 -12.078 1 94.44 111 GLY A N 1
ATOM 880 C CA . GLY A 1 111 ? 13.648 -18.516 -13.156 1 94.44 111 GLY A CA 1
ATOM 881 C C . GLY A 1 111 ? 12.461 -18.984 -13.977 1 94.44 111 GLY A C 1
ATOM 882 O O . GLY A 1 111 ? 12.453 -20.094 -14.5 1 94.44 111 GLY A O 1
ATOM 883 N N . ALA A 1 112 ? 11.469 -18.141 -14.086 1 95.5 112 ALA A N 1
ATOM 884 C CA . ALA A 1 112 ? 10.211 -18.562 -14.703 1 95.5 112 ALA A CA 1
ATOM 885 C C . ALA A 1 112 ? 10.242 -18.328 -16.219 1 95.5 112 ALA A C 1
ATOM 887 O O . ALA A 1 112 ? 9.383 -18.828 -16.938 1 95.5 112 ALA A O 1
ATOM 888 N N . ILE A 1 113 ? 11.172 -17.609 -16.719 1 94.25 113 ILE A N 1
ATOM 889 C CA . ILE A 1 113 ? 11.188 -17.281 -18.141 1 94.25 113 ILE A CA 1
ATOM 890 C C . ILE A 1 113 ? 12.438 -17.875 -18.797 1 94.25 113 ILE A C 1
ATOM 892 O O . ILE A 1 113 ? 13.539 -17.75 -18.266 1 94.25 113 ILE A O 1
ATOM 896 N N . SER A 1 114 ? 12.219 -18.594 -19.891 1 91.44 114 SER A N 1
ATOM 897 C CA . SER A 1 114 ? 13.312 -19.234 -20.609 1 91.44 114 SER A CA 1
ATOM 898 C C . SER A 1 114 ? 13.148 -19.062 -22.125 1 91.44 114 SER A C 1
ATOM 900 O O . SER A 1 114 ? 12.07 -18.719 -22.609 1 91.44 114 SER A O 1
ATOM 902 N N . VAL A 1 115 ? 14.359 -19.172 -22.781 1 86.75 115 VAL A N 1
ATOM 903 C CA . VAL A 1 115 ? 14.383 -19.078 -24.234 1 86.75 115 VAL A CA 1
ATOM 904 C C . VAL A 1 115 ? 14.172 -20.469 -24.844 1 86.75 115 VAL A C 1
ATOM 906 O O . VAL A 1 115 ? 14.703 -21.453 -24.344 1 86.75 115 VAL A O 1
ATOM 909 N N . TYR A 1 116 ? 13.156 -20.578 -25.797 1 75.62 116 TYR A N 1
ATOM 910 C CA . TYR A 1 116 ? 13.055 -21.812 -26.562 1 75.62 116 TYR A CA 1
ATOM 911 C C . TYR A 1 116 ? 13.984 -21.797 -27.766 1 75.62 116 TYR A C 1
ATOM 913 O O . TYR A 1 116 ? 14.289 -20.734 -28.297 1 75.62 116 TYR A O 1
ATOM 921 N N . SER A 1 117 ? 14.828 -22.844 -27.844 1 62.62 117 SER A N 1
ATOM 922 C CA . SER A 1 117 ? 15.859 -23.062 -28.859 1 62.62 117 SER A CA 1
ATOM 923 C C . SER A 1 117 ? 15.367 -22.656 -30.234 1 62.62 117 SER A C 1
ATOM 925 O O . SER A 1 117 ? 16.078 -21.969 -30.984 1 62.62 117 SER A O 1
ATOM 927 N N . GLU A 1 118 ? 14.453 -23.312 -30.734 1 58.47 118 GLU A N 1
ATOM 928 C CA . GLU A 1 118 ? 14.336 -23.312 -32.188 1 58.47 118 GLU A CA 1
ATOM 929 C C . GLU A 1 118 ? 13.898 -21.953 -32.719 1 58.47 118 GLU A C 1
ATOM 931 O O . GLU A 1 118 ? 14.352 -21.516 -33.781 1 58.47 118 GLU A O 1
ATOM 936 N N . ASP A 1 119 ? 12.805 -21.25 -32.188 1 56.44 119 ASP A N 1
ATOM 937 C CA . ASP A 1 119 ? 12.25 -20.094 -32.875 1 56.44 119 ASP A CA 1
ATOM 938 C C . ASP A 1 119 ? 12.383 -18.828 -32.031 1 56.44 119 ASP A C 1
ATOM 940 O O . ASP A 1 119 ? 11.711 -17.828 -32.312 1 56.44 119 ASP A O 1
ATOM 944 N N . ILE A 1 120 ? 13.625 -18.703 -31.359 1 63.72 120 ILE A N 1
ATOM 945 C CA . ILE A 1 120 ? 13.977 -17.453 -30.672 1 63.72 120 ILE A CA 1
ATOM 946 C C . ILE A 1 120 ? 12.789 -16.969 -29.844 1 63.72 120 ILE A C 1
ATOM 948 O O . ILE A 1 120 ? 12.25 -15.891 -30.094 1 63.72 120 ILE A O 1
ATOM 952 N N . GLY A 1 121 ? 12.117 -17.875 -29.25 1 80.12 121 GLY A N 1
ATOM 953 C CA . GLY A 1 121 ? 10.969 -17.422 -28.484 1 80.12 121 GLY A CA 1
ATOM 954 C C . GLY A 1 121 ? 11.141 -17.609 -26.984 1 80.12 121 GLY A C 1
ATOM 955 O O . GLY A 1 121 ? 12.086 -18.266 -26.531 1 80.12 121 GLY A O 1
ATOM 956 N N . ILE A 1 122 ? 10.438 -16.688 -26.266 1 86.56 122 ILE A N 1
ATOM 957 C CA . ILE A 1 122 ? 10.492 -16.812 -24.812 1 86.56 122 ILE A CA 1
ATOM 958 C C . ILE A 1 122 ? 9.242 -17.516 -24.297 1 86.56 122 ILE A C 1
ATOM 960 O O . ILE A 1 122 ? 8.172 -17.422 -24.922 1 86.56 122 ILE A O 1
ATOM 964 N N . SER A 1 123 ? 9.43 -18.312 -23.312 1 90 123 SER A N 1
ATOM 965 C CA . SER A 1 123 ? 8.328 -19.031 -22.672 1 90 123 SER A CA 1
ATOM 966 C C . SER A 1 123 ? 8.312 -18.797 -21.172 1 90 123 SER A C 1
ATOM 968 O O . SER A 1 123 ? 9.359 -18.578 -20.562 1 90 123 SER A O 1
ATOM 970 N N . ILE A 1 124 ? 7.125 -18.844 -20.641 1 92.81 124 ILE A N 1
ATOM 971 C CA . ILE A 1 124 ? 6.961 -18.656 -19.203 1 92.81 124 ILE A CA 1
ATOM 972 C C . ILE A 1 124 ? 6.609 -20 -18.547 1 92.81 124 ILE A C 1
ATOM 974 O O . ILE A 1 124 ? 5.652 -20.656 -18.953 1 92.81 124 ILE A O 1
ATOM 978 N N . ASP A 1 125 ? 7.453 -20.438 -17.625 1 93.81 125 ASP A N 1
ATOM 979 C CA . ASP A 1 125 ? 7.125 -21.562 -16.766 1 93.81 125 ASP A CA 1
ATOM 980 C C . ASP A 1 125 ? 6.113 -21.172 -15.688 1 93.81 125 ASP A C 1
ATOM 982 O O . ASP A 1 125 ? 6.477 -20.531 -14.695 1 93.81 125 ASP A O 1
ATOM 986 N N . ARG A 1 126 ? 4.914 -21.562 -15.789 1 92.31 126 ARG A N 1
ATOM 987 C CA . ARG A 1 126 ? 3.816 -21.125 -14.938 1 92.31 126 ARG A CA 1
ATOM 988 C C . ARG A 1 126 ? 3.979 -21.672 -13.516 1 92.31 126 ARG A C 1
ATOM 990 O O . ARG A 1 126 ? 3.459 -21.094 -12.562 1 92.31 126 ARG A O 1
ATOM 997 N N . GLU A 1 127 ? 4.68 -22.719 -13.359 1 92.75 127 GLU A N 1
ATOM 998 C CA . GLU A 1 127 ? 4.895 -23.297 -12.031 1 92.75 127 GLU A CA 1
ATOM 999 C C . GLU A 1 127 ? 5.898 -22.469 -11.234 1 92.75 127 GLU A C 1
ATOM 1001 O O . GLU A 1 127 ? 5.793 -22.359 -10.008 1 92.75 127 GLU A O 1
ATOM 1006 N N . LYS A 1 128 ? 6.758 -21.891 -11.953 1 94.25 128 LYS A N 1
ATOM 1007 C CA . LYS A 1 128 ? 7.797 -21.094 -11.305 1 94.25 128 LYS A CA 1
ATOM 1008 C C . LYS A 1 128 ? 7.375 -19.625 -11.188 1 94.25 128 LYS A C 1
ATOM 1010 O O . LYS A 1 128 ? 7.844 -18.906 -10.305 1 94.25 128 LYS A O 1
ATOM 1015 N N . CYS A 1 129 ? 6.484 -19.219 -12.047 1 95.88 129 CYS A N 1
ATOM 1016 C CA . CYS A 1 129 ? 6.027 -17.828 -12.062 1 95.88 129 CYS A CA 1
ATOM 1017 C C . CYS A 1 129 ? 5.203 -17.516 -10.82 1 95.88 129 CYS A C 1
ATOM 1019 O O . CYS A 1 129 ? 4.25 -18.234 -10.508 1 95.88 129 CYS A O 1
ATOM 1021 N N . ILE A 1 130 ? 5.516 -16.375 -10.203 1 94.94 130 ILE A N 1
ATOM 1022 C CA . ILE A 1 130 ? 4.777 -16.047 -8.984 1 94.94 130 ILE A CA 1
ATOM 1023 C C . ILE A 1 130 ? 3.832 -14.883 -9.258 1 94.94 130 ILE A C 1
ATOM 1025 O O . ILE A 1 130 ? 3.146 -14.406 -8.344 1 94.94 130 ILE A O 1
ATOM 1029 N N . LEU A 1 131 ? 3.891 -14.352 -10.43 1 95.88 131 LEU A N 1
ATOM 1030 C CA . LEU A 1 131 ? 2.998 -13.297 -10.891 1 95.88 131 LEU A CA 1
ATOM 1031 C C . LEU A 1 131 ? 3.359 -11.961 -10.25 1 95.88 131 LEU A C 1
ATOM 1033 O O . LEU A 1 131 ? 2.475 -11.172 -9.914 1 95.88 131 LEU A O 1
ATOM 1037 N N . CYS A 1 132 ? 4.594 -11.734 -10.078 1 95.12 132 CYS A N 1
ATOM 1038 C CA . CYS A 1 132 ? 5.039 -10.461 -9.523 1 95.12 132 CYS A CA 1
ATOM 1039 C C . CYS A 1 132 ? 4.984 -9.359 -10.578 1 95.12 132 CYS A C 1
ATOM 1041 O O . CYS A 1 132 ? 5.059 -8.18 -10.25 1 95.12 132 CYS A O 1
ATOM 1043 N N . CYS A 1 133 ? 5.027 -9.695 -11.836 1 95.19 133 CYS A N 1
ATOM 1044 C CA . CYS A 1 133 ? 4.797 -8.82 -12.977 1 95.19 133 CYS A CA 1
ATOM 1045 C C . CYS A 1 133 ? 5.969 -7.871 -13.188 1 95.19 133 CYS A C 1
ATOM 1047 O O . CYS A 1 133 ? 5.844 -6.863 -13.883 1 95.19 133 CYS A O 1
ATOM 1049 N N . LYS A 1 134 ? 7.062 -8.18 -12.57 1 94.69 134 LYS A N 1
ATOM 1050 C CA . LYS A 1 134 ? 8.258 -7.379 -12.828 1 94.69 134 LYS A CA 1
ATOM 1051 C C . LYS A 1 134 ? 8.656 -7.453 -14.297 1 94.69 134 LYS A C 1
ATOM 1053 O O . LYS A 1 134 ? 9.062 -6.445 -14.883 1 94.69 134 LYS A O 1
ATOM 1058 N N . CYS A 1 135 ? 8.57 -8.625 -14.875 1 95.81 135 CYS A N 1
ATOM 1059 C CA . CYS A 1 135 ? 8.906 -8.82 -16.281 1 95.81 135 CYS A CA 1
ATOM 1060 C C . CYS A 1 135 ? 8.031 -7.949 -17.172 1 95.81 135 CYS A C 1
ATOM 1062 O O . CYS A 1 135 ? 8.492 -7.461 -18.203 1 95.81 135 CYS A O 1
ATOM 1064 N N . VAL A 1 136 ? 6.789 -7.812 -16.828 1 95.56 136 VAL A N 1
ATOM 1065 C CA . VAL A 1 136 ? 5.871 -6.98 -17.594 1 95.56 136 VAL A CA 1
ATOM 1066 C C . VAL A 1 136 ? 6.336 -5.523 -17.547 1 95.56 136 VAL A C 1
ATOM 1068 O O . VAL A 1 136 ? 6.379 -4.848 -18.578 1 95.56 136 VAL A O 1
ATOM 1071 N N . SER A 1 137 ? 6.715 -5.105 -16.359 1 93.31 137 SER A N 1
ATOM 1072 C CA . SER A 1 137 ? 7.125 -3.717 -16.156 1 93.31 137 SER A CA 1
ATOM 1073 C C . SER A 1 137 ? 8.453 -3.432 -16.844 1 93.31 137 SER A C 1
ATOM 1075 O O . SER A 1 137 ? 8.703 -2.312 -17.297 1 93.31 137 SER A O 1
ATOM 1077 N N . GLU A 1 138 ? 9.258 -4.352 -16.938 1 94.31 138 GLU A N 1
ATOM 1078 C CA . GLU A 1 138 ? 10.617 -4.145 -17.438 1 94.31 138 GLU A CA 1
ATOM 1079 C C . GLU A 1 138 ? 10.68 -4.332 -18.953 1 94.31 138 GLU A C 1
ATOM 1081 O O . GLU A 1 138 ? 11.664 -3.957 -19.594 1 94.31 138 GLU A O 1
ATOM 1086 N N . CYS A 1 139 ? 9.672 -4.84 -19.531 1 96.31 139 CYS A N 1
ATOM 1087 C CA . CYS A 1 139 ? 9.68 -5.07 -20.969 1 96.31 139 CYS A CA 1
ATOM 1088 C C . CYS A 1 139 ? 9.602 -3.756 -21.734 1 96.31 139 CYS A C 1
ATOM 1090 O O . CYS A 1 139 ? 8.617 -3.025 -21.625 1 96.31 139 CYS A O 1
ATOM 1092 N N . PRO A 1 140 ? 10.586 -3.492 -22.547 1 96 140 PRO A N 1
ATOM 1093 C CA . PRO A 1 140 ? 10.648 -2.176 -23.188 1 96 140 PRO A CA 1
ATOM 1094 C C . PRO A 1 140 ? 9.586 -2.002 -24.266 1 96 140 PRO A C 1
ATOM 1096 O O . PRO A 1 140 ? 9.234 -0.873 -24.609 1 96 140 PRO A O 1
ATOM 1099 N N . VAL A 1 141 ? 9.102 -3.094 -24.828 1 95.62 141 VAL A N 1
ATOM 1100 C CA . VAL A 1 141 ? 8.188 -2.959 -25.953 1 95.62 141 VAL A CA 1
ATOM 1101 C C . VAL A 1 141 ? 6.797 -3.439 -25.562 1 95.62 141 VAL A C 1
ATOM 1103 O O . VAL A 1 141 ? 5.902 -3.539 -26.406 1 95.62 141 VAL A O 1
ATOM 1106 N N . GLY A 1 142 ? 6.664 -3.893 -24.391 1 95.5 142 GLY A N 1
ATOM 1107 C CA . GLY A 1 142 ? 5.359 -4.293 -23.875 1 95.5 142 GLY A CA 1
ATOM 1108 C C . GLY A 1 142 ? 4.891 -5.629 -24.422 1 95.5 142 GLY A C 1
ATOM 1109 O O . GLY A 1 142 ? 3.699 -5.812 -24.688 1 95.5 142 GLY A O 1
ATOM 1110 N N . ALA A 1 143 ? 5.805 -6.496 -24.672 1 94.81 143 ALA A N 1
ATOM 1111 C CA . ALA A 1 143 ? 5.461 -7.816 -25.188 1 94.81 143 ALA A CA 1
ATOM 1112 C C . ALA A 1 143 ? 4.848 -8.695 -24.094 1 94.81 143 ALA A C 1
ATOM 1114 O O . ALA A 1 143 ? 4.07 -9.602 -24.391 1 94.81 143 ALA A O 1
ATOM 1115 N N . LEU A 1 144 ? 5.281 -8.5 -22.953 1 94.31 144 LEU A N 1
ATOM 1116 C CA . LEU A 1 144 ? 4.656 -9.188 -21.812 1 94.31 144 LEU A CA 1
ATOM 1117 C C . LEU A 1 144 ? 3.477 -8.383 -21.281 1 94.31 144 LEU A C 1
ATOM 1119 O O . LEU A 1 144 ? 3.604 -7.184 -21.031 1 94.31 144 LEU A O 1
ATOM 1123 N N . LYS A 1 145 ? 2.365 -9.102 -21.125 1 93.31 145 LYS A N 1
ATOM 1124 C CA . LYS A 1 145 ? 1.146 -8.406 -20.719 1 93.31 145 LYS A CA 1
ATOM 1125 C C . LYS A 1 145 ? 0.417 -9.18 -19.625 1 93.31 145 LYS A C 1
ATOM 1127 O O . LYS A 1 145 ? 0.487 -10.406 -19.562 1 93.31 145 LYS A O 1
ATOM 1132 N N . ILE A 1 146 ? -0.245 -8.391 -18.844 1 93.75 146 ILE A N 1
ATOM 1133 C CA . ILE A 1 146 ? -1.15 -8.977 -17.859 1 93.75 146 ILE A CA 1
ATOM 1134 C C . ILE A 1 146 ? -2.521 -9.211 -18.484 1 93.75 146 ILE A C 1
ATOM 1136 O O . ILE A 1 146 ? -3.104 -8.289 -19.078 1 93.75 146 ILE A O 1
ATOM 1140 N N . VAL A 1 147 ? -2.967 -10.32 -18.453 1 90.19 147 VAL A N 1
ATOM 1141 C CA . VAL A 1 147 ? -4.277 -10.633 -19.031 1 90.19 147 VAL A CA 1
ATOM 1142 C C . VAL A 1 147 ? -5.152 -11.297 -17.969 1 90.19 147 VAL A C 1
ATOM 1144 O O . VAL A 1 147 ? -4.641 -11.883 -17 1 90.1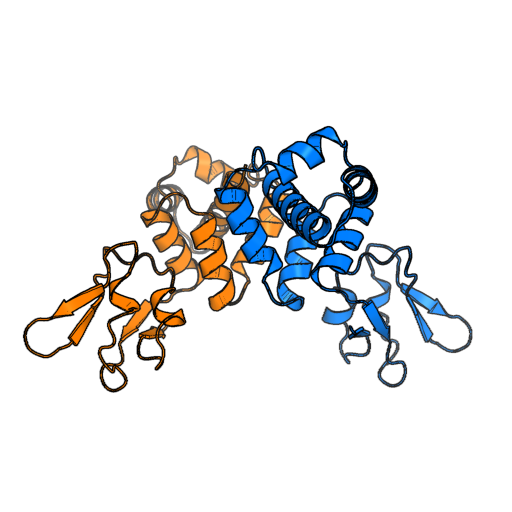9 147 VAL A O 1
ATOM 1147 N N . LYS A 1 148 ? -6.582 -10.945 -18.016 1 81.81 148 LYS A N 1
ATOM 1148 C CA . LYS A 1 148 ? -7.562 -11.539 -17.109 1 81.81 148 LYS A CA 1
ATOM 1149 C C . LYS A 1 148 ? -8.141 -12.828 -17.688 1 81.81 148 LYS A C 1
ATOM 1151 O O . LYS A 1 148 ? -8.375 -12.922 -18.891 1 81.81 148 LYS A O 1
ATOM 1156 N N . MET B 1 1 ? 3.574 -6.387 13.781 1 44.75 1 MET B N 1
ATOM 1157 C CA . MET B 1 1 ? 2.566 -5.391 14.133 1 44.75 1 MET B CA 1
ATOM 1158 C C . MET B 1 1 ? 2.549 -4.254 13.117 1 44.75 1 MET B C 1
ATOM 1160 O O . MET B 1 1 ? 3.553 -3.996 12.453 1 44.75 1 MET B O 1
ATOM 1164 N N . PRO B 1 2 ? 1.404 -3.822 12.469 1 47.88 2 PRO B N 1
ATOM 1165 C CA . PRO B 1 2 ? 1.314 -2.664 11.578 1 47.88 2 PRO B CA 1
ATOM 1166 C C . PRO B 1 2 ? 2.277 -1.545 11.969 1 47.88 2 PRO B C 1
ATOM 1168 O O . PRO B 1 2 ? 2.766 -0.815 11.102 1 47.88 2 PRO B O 1
ATOM 1171 N N . GLU B 1 3 ? 2.645 -1.582 13.078 1 63.5 3 GLU B N 1
ATOM 1172 C CA . GLU B 1 3 ? 3.533 -0.559 13.625 1 63.5 3 GLU B CA 1
ATOM 1173 C C . GLU B 1 3 ? 4.918 -0.637 12.984 1 63.5 3 GLU B C 1
ATOM 1175 O O . GLU B 1 3 ? 5.633 0.365 12.922 1 63.5 3 GLU B O 1
ATOM 1180 N N . HIS B 1 4 ? 5.082 -1.815 12.414 1 84.5 4 HIS B N 1
ATOM 1181 C CA . HIS B 1 4 ? 6.414 -1.962 11.836 1 84.5 4 HIS B CA 1
ATOM 1182 C C . HIS B 1 4 ? 6.523 -1.227 10.508 1 84.5 4 HIS B C 1
ATOM 1184 O O . HIS B 1 4 ? 7.531 -0.575 10.234 1 84.5 4 HIS B O 1
ATOM 1190 N N . ILE B 1 5 ? 5.465 -1.198 9.758 1 91 5 ILE B N 1
ATOM 1191 C CA . ILE B 1 5 ? 5.512 -0.526 8.469 1 91 5 ILE B CA 1
ATOM 1192 C C . ILE B 1 5 ? 5.551 0.986 8.672 1 91 5 ILE B C 1
ATOM 1194 O O . ILE B 1 5 ? 6.277 1.696 7.973 1 91 5 ILE B O 1
ATOM 1198 N N . LEU B 1 6 ? 4.746 1.45 9.633 1 92.62 6 LEU B N 1
ATOM 1199 C CA . LEU B 1 6 ? 4.801 2.875 9.938 1 92.62 6 LEU B CA 1
ATOM 1200 C C . LEU B 1 6 ? 6.211 3.289 10.352 1 92.62 6 LEU B C 1
ATOM 1202 O O . LEU B 1 6 ? 6.684 4.359 9.961 1 92.62 6 LEU B O 1
ATOM 1206 N N . SER B 1 7 ? 6.848 2.465 11.125 1 93.25 7 SER B N 1
ATOM 1207 C CA . SER B 1 7 ? 8.234 2.734 11.508 1 93.25 7 SER B CA 1
ATOM 1208 C C . SER B 1 7 ? 9.141 2.805 10.281 1 93.25 7 SER B C 1
ATOM 1210 O O . SER B 1 7 ? 10.055 3.623 10.227 1 93.25 7 SER B O 1
ATOM 1212 N N . GLY B 1 8 ? 8.859 1.943 9.336 1 94.94 8 GLY B N 1
ATOM 1213 C CA . GLY B 1 8 ? 9.609 1.986 8.086 1 94.94 8 GLY B CA 1
ATOM 1214 C C . GLY B 1 8 ? 9.43 3.289 7.328 1 94.94 8 GLY B C 1
ATOM 1215 O O . GLY B 1 8 ? 10.398 3.844 6.805 1 94.94 8 GLY B O 1
ATOM 1216 N N . ILE B 1 9 ? 8.266 3.717 7.289 1 96.44 9 ILE B N 1
ATOM 1217 C CA . ILE B 1 9 ? 7.969 4.973 6.609 1 96.44 9 ILE B CA 1
ATOM 1218 C C . ILE B 1 9 ? 8.688 6.121 7.309 1 96.44 9 ILE B C 1
ATOM 1220 O O . ILE B 1 9 ? 9.312 6.961 6.656 1 96.44 9 ILE B O 1
ATOM 1224 N N . LYS B 1 10 ? 8.609 6.117 8.625 1 96.75 10 LYS B N 1
ATOM 1225 C CA . LYS B 1 10 ? 9.336 7.125 9.391 1 96.75 10 LYS B CA 1
ATOM 1226 C C . LYS B 1 10 ? 10.836 7.055 9.109 1 96.75 10 LYS B C 1
ATOM 1228 O O . LYS B 1 10 ? 11.5 8.086 8.984 1 96.75 10 LYS B O 1
ATOM 1233 N N . ALA B 1 11 ? 11.344 5.895 9.008 1 97.5 11 ALA B N 1
ATOM 1234 C CA . ALA B 1 11 ? 12.766 5.695 8.742 1 97.5 11 ALA B CA 1
ATOM 1235 C C . ALA B 1 11 ? 13.148 6.266 7.375 1 97.5 11 ALA B C 1
ATOM 1237 O O . ALA B 1 11 ? 14.172 6.941 7.246 1 97.5 11 ALA B O 1
ATOM 1238 N N . VAL B 1 12 ? 12.359 5.988 6.391 1 97.88 12 VAL B N 1
ATOM 1239 C CA . VAL B 1 12 ? 12.633 6.512 5.055 1 97.88 12 VAL B CA 1
ATOM 1240 C C . VAL B 1 12 ? 12.633 8.039 5.09 1 97.88 12 VAL B C 1
ATOM 1242 O O . VAL B 1 12 ? 13.523 8.68 4.52 1 97.88 12 VAL B O 1
ATOM 1245 N N . VAL B 1 13 ? 11.695 8.586 5.777 1 98.06 13 VAL B N 1
ATOM 1246 C CA . VAL B 1 13 ? 11.594 10.039 5.891 1 98.06 13 VAL B CA 1
ATOM 1247 C C . VAL B 1 13 ? 12.82 10.586 6.625 1 98.06 13 VAL B C 1
ATOM 1249 O O . VAL B 1 13 ? 13.398 11.586 6.211 1 98.06 13 VAL B O 1
ATOM 1252 N N . ALA B 1 14 ? 13.219 9.922 7.656 1 98.38 14 ALA B N 1
ATOM 1253 C CA . ALA B 1 14 ? 14.391 10.328 8.422 1 98.38 14 ALA B CA 1
ATOM 1254 C C . ALA B 1 14 ? 15.641 10.328 7.551 1 98.38 14 ALA B C 1
ATOM 1256 O O . ALA B 1 14 ? 16.422 11.273 7.578 1 98.38 14 ALA B O 1
ATOM 1257 N N . ILE B 1 15 ? 15.789 9.344 6.816 1 98.19 15 ILE B N 1
ATOM 1258 C CA . ILE B 1 15 ? 16.938 9.195 5.941 1 98.19 15 ILE B CA 1
ATOM 1259 C C . ILE B 1 15 ? 16.953 10.32 4.906 1 98.19 15 ILE B C 1
ATOM 1261 O O . ILE B 1 15 ? 18 10.93 4.656 1 98.19 15 ILE B O 1
ATOM 1265 N N . ASN B 1 16 ? 15.828 10.555 4.344 1 97.81 16 ASN B N 1
ATOM 1266 C CA . ASN B 1 16 ? 15.719 11.625 3.359 1 97.81 16 ASN B CA 1
ATOM 1267 C C . ASN B 1 16 ? 16.047 12.984 3.973 1 97.81 16 ASN B C 1
ATOM 1269 O O . ASN B 1 16 ? 16.734 13.805 3.355 1 97.81 16 ASN B O 1
ATOM 1273 N N . MET B 1 17 ? 15.594 13.211 5.137 1 98.19 17 MET B N 1
ATOM 1274 C CA . MET B 1 17 ? 15.883 14.461 5.832 1 98.19 17 MET B CA 1
ATOM 1275 C C . MET B 1 17 ? 17.375 14.609 6.09 1 98.19 17 MET B C 1
ATOM 1277 O O . MET B 1 17 ? 17.938 15.703 5.941 1 98.19 17 MET B O 1
ATOM 1281 N N . ARG B 1 18 ? 17.922 13.578 6.461 1 98.25 18 ARG B N 1
ATOM 1282 C CA . ARG B 1 18 ? 19.359 13.602 6.691 1 98.25 18 ARG B CA 1
ATOM 1283 C C . ARG B 1 18 ? 20.125 13.961 5.418 1 98.25 18 ARG B C 1
ATOM 1285 O O . ARG B 1 18 ? 21.047 14.766 5.445 1 98.25 18 ARG B O 1
ATOM 1292 N N . LYS B 1 19 ? 19.703 13.367 4.387 1 97.75 19 LYS B N 1
ATOM 1293 C CA . LYS B 1 19 ? 20.312 13.656 3.09 1 97.75 19 LYS B CA 1
ATOM 1294 C C . LYS B 1 19 ? 20.188 15.133 2.736 1 97.75 19 LYS B C 1
ATOM 1296 O O . LYS B 1 19 ? 21.031 15.695 2.041 1 97.75 19 LYS B O 1
ATOM 1301 N N . GLU B 1 20 ? 19.188 15.719 3.172 1 97.56 20 GLU B N 1
ATOM 1302 C CA . GLU B 1 20 ? 18.906 17.141 2.918 1 97.56 20 GLU B CA 1
ATOM 1303 C C . GLU B 1 20 ? 19.719 18.031 3.861 1 97.56 20 GLU B C 1
ATOM 1305 O O . GLU B 1 20 ? 19.594 19.25 3.816 1 97.56 20 GLU B O 1
ATOM 1310 N N . GLY B 1 21 ? 20.406 17.422 4.824 1 97.69 21 GLY B N 1
ATOM 1311 C CA . GLY B 1 21 ? 21.312 18.156 5.688 1 97.69 21 GLY B CA 1
ATOM 1312 C C . GLY B 1 21 ? 20.75 18.422 7.066 1 97.69 21 GLY B C 1
ATOM 1313 O O . GLY B 1 21 ? 21.328 19.188 7.848 1 97.69 21 GLY B O 1
ATOM 1314 N N . LYS B 1 22 ? 19.656 17.859 7.316 1 98.5 22 LYS B N 1
ATOM 1315 C CA . LYS B 1 22 ? 19.078 18.047 8.641 1 98.5 22 LYS B CA 1
ATOM 1316 C C . LYS B 1 22 ? 19.875 17.312 9.711 1 98.5 22 LYS B C 1
ATOM 1318 O O . LYS B 1 22 ? 20.359 16.203 9.461 1 98.5 22 LYS B O 1
ATOM 1323 N N . LEU B 1 23 ? 19.875 17.891 10.891 1 98.38 23 LEU B N 1
ATOM 1324 C CA . LEU B 1 23 ? 20.562 17.266 12.016 1 98.38 23 LEU B CA 1
ATOM 1325 C C . LEU B 1 23 ? 19.688 16.203 12.672 1 98.38 23 LEU B C 1
ATOM 1327 O O . LEU B 1 23 ? 18.453 16.266 12.578 1 98.38 23 LEU B O 1
ATOM 1331 N N . GLN B 1 24 ? 20.375 15.297 13.312 1 97.94 24 GLN B N 1
ATOM 1332 C CA . GLN B 1 24 ? 19.656 14.227 14 1 97.94 24 GLN B CA 1
ATOM 1333 C C . GLN B 1 24 ? 18.625 14.789 14.977 1 97.94 24 GLN B C 1
ATOM 1335 O O . GLN B 1 24 ? 17.516 14.281 15.07 1 97.94 24 GLN B O 1
ATOM 1340 N N . ARG B 1 25 ? 19.062 15.836 15.664 1 97.69 25 ARG B N 1
ATOM 1341 C CA . ARG B 1 25 ? 18.172 16.453 16.641 1 97.69 25 ARG B CA 1
ATOM 1342 C C . ARG B 1 25 ? 16.938 17.031 15.961 1 97.69 25 ARG B C 1
ATOM 1344 O O . ARG B 1 25 ? 15.828 16.969 16.5 1 97.69 25 ARG B O 1
ATOM 1351 N N . GLU B 1 26 ? 17.094 17.625 14.805 1 98.25 26 GLU B N 1
ATOM 1352 C CA . GLU B 1 26 ? 15.992 18.188 14.047 1 98.25 26 GLU B CA 1
ATOM 1353 C C . GLU B 1 26 ? 15.047 17.109 13.555 1 98.25 26 GLU B C 1
ATOM 1355 O O . GLU B 1 26 ? 13.82 17.281 13.578 1 98.25 26 GLU B O 1
ATOM 1360 N N . ILE B 1 27 ? 15.57 16.016 13.102 1 98.62 27 ILE B N 1
ATOM 1361 C CA . ILE B 1 27 ? 14.789 14.891 12.602 1 98.62 27 ILE B CA 1
ATOM 1362 C C . ILE B 1 27 ? 13.977 14.281 13.734 1 98.62 27 ILE B C 1
ATOM 1364 O O . ILE B 1 27 ? 12.781 14 13.57 1 98.62 27 ILE B O 1
ATOM 1368 N N . ALA B 1 28 ? 14.656 14.141 14.875 1 98.38 28 ALA B N 1
ATOM 1369 C CA . ALA B 1 28 ? 13.992 13.609 16.062 1 98.38 28 ALA B CA 1
ATOM 1370 C C . ALA B 1 28 ? 12.812 14.484 16.484 1 98.38 28 ALA B C 1
ATOM 1372 O O . ALA B 1 28 ? 11.742 13.977 16.828 1 98.38 28 ALA B O 1
ATOM 1373 N N . GLU B 1 29 ? 13.008 15.75 16.438 1 97.81 29 GLU B N 1
ATOM 1374 C CA . GLU B 1 29 ? 11.953 16.703 16.781 1 97.81 29 GLU B CA 1
ATOM 1375 C C . GLU B 1 29 ? 10.797 16.625 15.781 1 97.81 29 GLU B C 1
ATOM 1377 O O . GLU B 1 29 ? 9.625 16.594 16.172 1 97.81 29 GLU B O 1
ATOM 1382 N N . PHE B 1 30 ? 11.117 16.562 14.562 1 97.69 30 PHE B N 1
ATOM 1383 C CA . PHE B 1 30 ? 10.109 16.5 13.508 1 97.69 30 PHE B CA 1
ATOM 1384 C C . PHE B 1 30 ? 9.258 15.242 13.656 1 97.69 30 PHE B C 1
ATOM 1386 O O . PHE B 1 30 ? 8.023 15.312 13.609 1 97.69 30 PHE B O 1
ATOM 1393 N N . LEU B 1 31 ? 9.836 14.102 13.883 1 96.94 31 LEU B N 1
ATOM 1394 C CA . LEU B 1 31 ? 9.148 12.82 13.922 1 96.94 31 LEU B CA 1
ATOM 1395 C C . LEU B 1 31 ? 8.664 12.508 15.336 1 96.94 31 LEU B C 1
ATOM 1397 O O . LEU B 1 31 ? 8.039 11.469 15.57 1 96.94 31 LEU B O 1
ATOM 1401 N N . GLU B 1 32 ? 8.977 13.383 16.266 1 96.06 32 GLU B N 1
ATOM 1402 C CA . GLU B 1 32 ? 8.578 13.227 17.672 1 96.06 32 GLU B CA 1
ATOM 1403 C C . GLU B 1 32 ? 9.047 11.883 18.219 1 96.06 32 GLU B C 1
ATOM 1405 O O . GLU B 1 32 ? 8.25 11.125 18.781 1 96.06 32 GLU B O 1
ATOM 1410 N N . MET B 1 33 ? 10.312 11.672 18.031 1 96.06 33 MET B N 1
ATOM 1411 C CA . MET B 1 33 ? 10.93 10.43 18.5 1 96.06 33 MET B CA 1
ATOM 1412 C C . MET B 1 33 ? 12.242 10.711 19.219 1 96.06 33 MET B C 1
ATOM 1414 O O . MET B 1 33 ? 12.773 11.82 19.141 1 96.06 33 MET B O 1
ATOM 1418 N N . ASP B 1 34 ? 12.648 9.703 19.906 1 97.12 34 ASP B N 1
ATOM 1419 C CA . ASP B 1 34 ? 13.938 9.828 20.594 1 97.12 34 ASP B CA 1
ATOM 1420 C C . ASP B 1 34 ? 15.094 9.805 19.594 1 97.12 34 ASP B C 1
ATOM 1422 O O . ASP B 1 34 ? 15.055 9.062 18.609 1 97.12 34 ASP B O 1
ATOM 1426 N N . ARG B 1 35 ? 16.172 10.586 19.984 1 97.5 35 ARG B N 1
ATOM 1427 C CA . ARG B 1 35 ? 17.359 10.656 19.125 1 97.5 35 ARG B CA 1
ATOM 1428 C C . ARG B 1 35 ? 17.969 9.281 18.922 1 97.5 35 ARG B C 1
ATOM 1430 O O . ARG B 1 35 ? 18.531 8.992 17.859 1 97.5 35 ARG B O 1
ATOM 1437 N N . SER B 1 36 ? 17.781 8.453 19.906 1 96.69 36 SER B N 1
ATOM 1438 C CA . SER B 1 36 ? 18.344 7.105 19.812 1 96.69 36 SER B CA 1
ATOM 1439 C C . SER B 1 36 ? 17.672 6.301 18.703 1 96.69 36 SER B C 1
ATOM 1441 O O . SER B 1 36 ? 18.344 5.555 17.984 1 96.69 36 SER B O 1
ATOM 1443 N N . ILE B 1 37 ? 16.406 6.492 18.531 1 96.94 37 ILE B N 1
ATOM 1444 C CA . ILE B 1 37 ? 15.68 5.777 17.484 1 96.94 37 ILE B CA 1
ATOM 1445 C C . ILE B 1 37 ? 16.094 6.309 16.109 1 96.94 37 ILE B C 1
ATOM 1447 O O . ILE B 1 37 ? 16.312 5.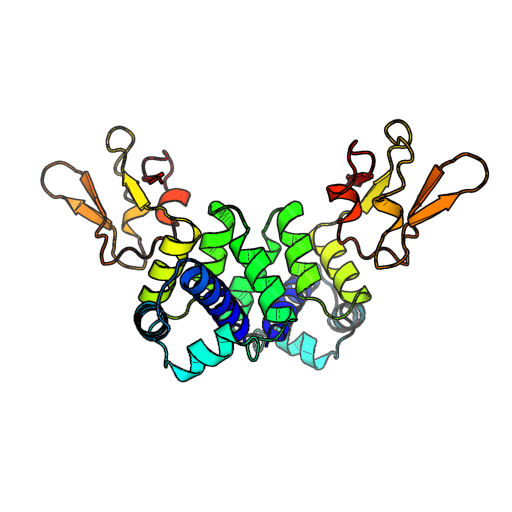535 15.188 1 96.94 37 ILE B O 1
ATOM 1451 N N . ILE B 1 38 ? 16.219 7.602 16.031 1 98.06 38 ILE B N 1
ATOM 1452 C CA . ILE B 1 38 ? 16.656 8.219 14.789 1 98.06 38 ILE B CA 1
ATOM 1453 C C . ILE B 1 38 ? 18.031 7.691 14.398 1 98.06 38 ILE B C 1
ATOM 1455 O O . ILE B 1 38 ? 18.297 7.398 13.234 1 98.06 38 ILE B O 1
ATOM 1459 N N . SER B 1 39 ? 18.859 7.535 15.383 1 97.62 39 SER B N 1
ATOM 1460 C CA . SER B 1 39 ? 20.172 6.973 15.125 1 97.62 39 SER B CA 1
ATOM 1461 C C . SER B 1 39 ? 20.078 5.582 14.508 1 97.62 39 SER B C 1
ATOM 1463 O O . SER B 1 39 ? 20.828 5.254 13.586 1 97.62 39 SER B O 1
ATOM 1465 N N . HIS B 1 40 ? 19.188 4.82 15.016 1 96.56 40 HIS B N 1
ATOM 1466 C CA . HIS B 1 40 ? 18.984 3.486 14.453 1 96.56 40 HIS B CA 1
ATOM 1467 C C . HIS B 1 40 ? 18.5 3.561 13.008 1 96.56 40 HIS B C 1
ATOM 1469 O O . HIS B 1 40 ? 18.953 2.789 12.156 1 96.56 40 HIS B O 1
ATOM 1475 N N . TYR B 1 41 ? 17.594 4.398 12.75 1 96.75 41 TYR B N 1
ATOM 1476 C CA . TYR B 1 41 ? 17.125 4.594 11.383 1 96.75 41 TYR B CA 1
ATOM 1477 C C . TYR B 1 41 ? 18.266 4.914 10.445 1 96.75 41 TYR B C 1
ATOM 1479 O O . TYR B 1 41 ? 18.422 4.289 9.391 1 96.75 41 TYR B O 1
ATOM 1487 N N . LEU B 1 42 ? 19.156 5.809 10.82 1 97.31 42 LEU B N 1
ATOM 1488 C CA . LEU B 1 42 ? 20.172 6.391 9.953 1 97.31 42 LEU B CA 1
ATOM 1489 C C . LEU B 1 42 ? 21.344 5.426 9.766 1 97.31 42 LEU B C 1
ATOM 1491 O O . LEU B 1 42 ? 22.062 5.516 8.773 1 97.31 42 LEU B O 1
ATOM 1495 N N . HIS B 1 43 ? 21.422 4.48 10.641 1 96.06 43 HIS B N 1
ATOM 1496 C CA . HIS B 1 43 ? 22.547 3.555 10.547 1 96.06 43 HIS B CA 1
ATOM 1497 C C . HIS B 1 43 ? 22.094 2.189 10.039 1 96.06 43 HIS B C 1
ATOM 1499 O O . HIS B 1 43 ? 22.875 1.232 10.039 1 96.06 43 HIS B O 1
ATOM 1505 N N . GLY B 1 44 ? 20.875 2.074 9.672 1 90.31 44 GLY B N 1
ATOM 1506 C CA . GLY B 1 44 ? 20.375 0.859 9.047 1 90.31 44 GLY B CA 1
ATOM 1507 C C . GLY B 1 44 ? 20.203 -0.29 10.023 1 90.31 44 GLY B C 1
ATOM 1508 O O . GLY B 1 44 ? 20.234 -1.457 9.625 1 90.31 44 GLY B O 1
ATOM 1509 N N . ARG B 1 45 ? 20.156 0.014 11.336 1 87.5 45 ARG B N 1
ATOM 1510 C CA . ARG B 1 45 ? 19.969 -1.02 12.352 1 87.5 45 ARG B CA 1
ATOM 1511 C C . ARG B 1 45 ? 18.516 -1.47 12.422 1 87.5 45 ARG B C 1
ATOM 1513 O O . ARG B 1 45 ? 18.234 -2.619 12.773 1 87.5 45 ARG B O 1
ATOM 1520 N N . TYR B 1 46 ? 17.688 -0.505 12.25 1 88.25 46 TYR B N 1
ATOM 1521 C CA . TYR B 1 46 ? 16.234 -0.706 12.258 1 88.25 46 TYR B CA 1
ATOM 1522 C C . TYR B 1 46 ? 15.547 0.282 11.32 1 88.25 46 TYR B C 1
ATOM 1524 O O . TYR B 1 46 ? 15.992 1.425 11.18 1 88.25 46 TYR B O 1
ATOM 1532 N N . PRO B 1 47 ? 14.375 -0.192 10.781 1 92.31 47 PRO B N 1
ATOM 1533 C CA . PRO B 1 47 ? 13.695 -1.49 10.734 1 92.31 47 PRO B CA 1
ATOM 1534 C C . PRO B 1 47 ? 14.359 -2.473 9.781 1 92.31 47 PRO B C 1
ATOM 1536 O O . PRO B 1 47 ? 15.391 -2.152 9.18 1 92.31 47 PRO B O 1
ATOM 1539 N N . SER B 1 48 ? 13.812 -3.68 9.648 1 91.56 48 SER B N 1
ATOM 1540 C CA . SER B 1 48 ? 14.375 -4.715 8.781 1 91.56 48 SER B CA 1
ATOM 1541 C C . SER B 1 48 ? 14.336 -4.289 7.32 1 91.56 48 SER B C 1
ATOM 1543 O O . SER B 1 48 ? 13.555 -3.412 6.941 1 91.56 48 SER B O 1
ATOM 1545 N N . ASP B 1 49 ? 15.133 -4.926 6.527 1 91.38 49 ASP B N 1
ATOM 1546 C CA . ASP B 1 49 ? 15.203 -4.641 5.098 1 91.38 49 ASP B CA 1
ATOM 1547 C C . ASP B 1 49 ? 13.852 -4.855 4.426 1 91.38 49 ASP B C 1
ATOM 1549 O O . ASP B 1 49 ? 13.484 -4.113 3.51 1 91.38 49 ASP B O 1
ATOM 1553 N N . LYS B 1 50 ? 13.227 -5.875 4.863 1 90.25 50 LYS B N 1
ATOM 1554 C CA . LYS B 1 50 ? 11.922 -6.164 4.289 1 90.25 50 LYS B CA 1
ATOM 1555 C C . LYS B 1 50 ? 10.938 -5.035 4.566 1 90.25 50 LYS B C 1
ATOM 1557 O O . LYS B 1 50 ? 10.227 -4.586 3.66 1 90.25 50 LYS B O 1
ATOM 1562 N N . VAL B 1 51 ? 10.938 -4.547 5.789 1 93 51 VAL B N 1
ATOM 1563 C CA . VAL B 1 51 ? 10.055 -3.451 6.172 1 93 51 VAL B CA 1
ATOM 1564 C C . VAL B 1 51 ? 10.414 -2.197 5.379 1 93 51 VAL B C 1
ATOM 1566 O O . VAL B 1 51 ? 9.523 -1.486 4.898 1 93 51 VAL B O 1
ATOM 1569 N N . MET B 1 52 ? 11.641 -1.963 5.188 1 94.25 52 MET B N 1
ATOM 1570 C CA . MET B 1 52 ? 12.102 -0.795 4.438 1 94.25 52 MET B CA 1
ATOM 1571 C C . MET B 1 52 ? 11.641 -0.862 2.986 1 94.25 52 MET B C 1
ATOM 1573 O O . MET B 1 52 ? 11.172 0.133 2.434 1 94.25 52 MET B O 1
ATOM 1577 N N . ARG B 1 53 ? 11.703 -1.995 2.43 1 92.62 53 ARG B N 1
ATOM 1578 C CA . ARG B 1 53 ? 11.297 -2.168 1.04 1 92.62 53 ARG B CA 1
ATOM 1579 C C . ARG B 1 53 ? 9.805 -1.896 0.871 1 92.62 53 ARG B C 1
ATOM 1581 O O . ARG B 1 53 ? 9.398 -1.18 -0.046 1 92.62 53 ARG B O 1
ATOM 1588 N N . VAL B 1 54 ? 9.055 -2.453 1.719 1 94.44 54 VAL B N 1
ATOM 1589 C CA . VAL B 1 54 ? 7.609 -2.262 1.657 1 94.44 54 VAL B CA 1
ATOM 1590 C C . VAL B 1 54 ? 7.273 -0.786 1.851 1 94.44 54 VAL B C 1
ATOM 1592 O O . VAL B 1 54 ? 6.43 -0.236 1.14 1 94.44 54 VAL B O 1
ATOM 1595 N N . SER B 1 55 ? 7.953 -0.159 2.818 1 95.62 55 SER B N 1
ATOM 1596 C CA . SER B 1 55 ? 7.723 1.255 3.102 1 95.62 55 SER B CA 1
ATOM 1597 C C . SER B 1 55 ? 8.062 2.121 1.894 1 95.62 55 SER B C 1
ATOM 1599 O O . SER B 1 55 ? 7.324 3.051 1.562 1 95.62 55 SER B O 1
ATOM 1601 N N . GLU B 1 56 ? 9.086 1.804 1.279 1 96.12 56 GLU B N 1
ATOM 1602 C CA . GLU B 1 56 ? 9.484 2.549 0.09 1 96.12 56 GLU B CA 1
ATOM 1603 C C . GLU B 1 56 ? 8.469 2.383 -1.035 1 96.12 56 GLU B C 1
ATOM 1605 O O . GLU B 1 56 ? 8.188 3.332 -1.771 1 96.12 56 GLU B O 1
ATOM 1610 N N . GLU B 1 57 ? 7.93 1.204 -1.107 1 94.62 57 GLU B N 1
ATOM 1611 C CA . GLU B 1 57 ? 6.887 0.968 -2.104 1 94.62 57 GLU B CA 1
ATOM 1612 C C . GLU B 1 57 ? 5.652 1.818 -1.821 1 94.62 57 GLU B C 1
ATOM 1614 O O . GLU B 1 57 ? 5.059 2.385 -2.742 1 94.62 57 GLU B O 1
ATOM 1619 N N . ILE B 1 58 ? 5.34 1.865 -0.607 1 96.5 58 ILE B N 1
ATOM 1620 C CA . ILE B 1 58 ? 4.164 2.633 -0.219 1 96.5 58 ILE B CA 1
ATOM 1621 C C . ILE B 1 58 ? 4.387 4.113 -0.525 1 96.5 58 ILE B C 1
ATOM 1623 O O . ILE B 1 58 ? 3.521 4.766 -1.112 1 96.5 58 ILE B O 1
ATOM 1627 N N . ILE B 1 59 ? 5.559 4.629 -0.18 1 97.25 59 ILE B N 1
ATOM 1628 C CA . ILE B 1 59 ? 5.895 6.035 -0.355 1 97.25 59 ILE B CA 1
ATOM 1629 C C . ILE B 1 59 ? 5.918 6.383 -1.842 1 97.25 59 ILE B C 1
ATOM 1631 O O . ILE B 1 59 ? 5.586 7.504 -2.229 1 97.25 59 ILE B O 1
ATOM 1635 N N . SER B 1 60 ? 6.18 5.418 -2.635 1 96.31 60 SER B N 1
ATOM 1636 C CA . SER B 1 60 ? 6.312 5.652 -4.066 1 96.31 60 SER B CA 1
ATOM 1637 C C . SER B 1 60 ? 4.953 5.625 -4.758 1 96.31 60 SER B C 1
ATOM 1639 O O . SER B 1 60 ? 4.84 5.965 -5.938 1 96.31 60 SER B O 1
ATOM 1641 N N . LEU B 1 61 ? 3.932 5.309 -4.117 1 97.38 61 LEU B N 1
ATOM 1642 C CA . LEU B 1 61 ? 2.594 5.285 -4.703 1 97.38 61 LEU B CA 1
ATOM 1643 C C . LEU B 1 61 ? 2.121 6.695 -5.035 1 97.38 61 LEU B C 1
ATOM 1645 O O . LEU B 1 61 ? 2.484 7.656 -4.355 1 97.38 61 LEU B O 1
ATOM 1649 N N . PRO B 1 62 ? 1.253 6.75 -6.125 1 96.56 62 PRO B N 1
ATOM 1650 C CA . PRO B 1 62 ? 0.573 8.039 -6.293 1 96.56 62 PRO B CA 1
ATOM 1651 C C . PRO B 1 62 ? -0.213 8.453 -5.055 1 96.56 62 PRO B C 1
ATOM 1653 O O . PRO B 1 62 ? -0.68 7.602 -4.297 1 96.56 62 PRO B O 1
ATOM 1656 N N . LYS B 1 63 ? -0.324 9.742 -4.816 1 96.44 63 LYS B N 1
ATOM 1657 C CA . LYS B 1 63 ? -0.917 10.297 -3.602 1 96.44 63 LYS B CA 1
ATOM 1658 C C . LYS B 1 63 ? -2.305 9.711 -3.354 1 96.44 63 LYS B C 1
ATOM 1660 O O . LYS B 1 63 ? -2.695 9.492 -2.205 1 96.44 63 LYS B O 1
ATOM 1665 N N . GLU B 1 64 ? -3.059 9.453 -4.426 1 94 64 GLU B N 1
ATOM 1666 C CA . GLU B 1 64 ? -4.43 8.977 -4.285 1 94 64 GLU B CA 1
ATOM 1667 C C . GLU B 1 64 ? -4.465 7.609 -3.604 1 94 64 GLU B C 1
ATOM 1669 O O . GLU B 1 64 ? -5.484 7.223 -3.023 1 94 64 GLU B O 1
ATOM 1674 N N . HIS B 1 65 ? -3.348 6.902 -3.713 1 96.44 65 HIS B N 1
ATOM 1675 C CA . HIS B 1 65 ? -3.271 5.574 -3.109 1 96.44 65 HIS B CA 1
ATOM 1676 C C . HIS B 1 65 ? -2.416 5.59 -1.847 1 96.44 65 HIS B C 1
ATOM 1678 O O . HIS B 1 65 ? -2.74 4.918 -0.864 1 96.44 65 HIS B O 1
ATOM 1684 N N . GLY B 1 66 ? -1.356 6.297 -1.905 1 96.88 66 GLY B N 1
ATOM 1685 C CA . GLY B 1 66 ? -0.424 6.344 -0.791 1 96.88 66 GLY B CA 1
ATOM 1686 C C . GLY B 1 66 ? -1.014 6.98 0.455 1 96.88 66 GLY B C 1
ATOM 1687 O O . GLY B 1 66 ? -0.811 6.484 1.565 1 96.88 66 GLY B O 1
ATOM 1688 N N . ILE B 1 67 ? -1.738 8.031 0.29 1 96.81 67 ILE B N 1
ATOM 1689 C CA . ILE B 1 67 ? -2.258 8.797 1.418 1 96.81 67 ILE B CA 1
ATOM 1690 C C . ILE B 1 67 ? -3.232 7.938 2.219 1 96.81 67 ILE B C 1
ATOM 1692 O O . ILE B 1 67 ? -3.08 7.781 3.434 1 96.81 67 ILE B O 1
ATOM 1696 N N . PRO B 1 68 ? -4.219 7.332 1.536 1 94.81 68 PRO B N 1
ATOM 1697 C CA . PRO B 1 68 ? -5.113 6.465 2.311 1 94.81 68 PRO B CA 1
ATOM 1698 C C . PRO B 1 68 ? -4.371 5.348 3.037 1 94.81 68 PRO B C 1
ATOM 1700 O O . PRO B 1 68 ? -4.703 5.02 4.18 1 94.81 68 PRO B O 1
ATOM 1703 N N . LEU B 1 69 ? -3.402 4.828 2.455 1 95.88 69 LEU B N 1
ATOM 1704 C CA . LEU B 1 69 ? -2.635 3.752 3.074 1 95.88 69 LEU B CA 1
ATOM 1705 C C . LEU B 1 69 ? -1.876 4.258 4.297 1 95.88 69 LEU B C 1
ATOM 1707 O O . LEU B 1 69 ? -1.957 3.662 5.371 1 95.88 69 LEU B O 1
ATOM 1711 N N . ILE B 1 70 ? -1.212 5.332 4.121 1 95.88 70 ILE B N 1
ATOM 1712 C CA . ILE B 1 70 ? -0.435 5.902 5.215 1 95.88 70 ILE B CA 1
ATOM 1713 C C . ILE B 1 70 ? -1.367 6.293 6.359 1 95.88 70 ILE B C 1
ATOM 1715 O O . ILE B 1 70 ? -1.057 6.059 7.527 1 95.88 70 ILE B O 1
ATOM 1719 N N . THR B 1 71 ? -2.48 6.863 6.027 1 94.44 71 THR B N 1
ATOM 1720 C CA . THR B 1 71 ? -3.441 7.281 7.043 1 94.44 71 THR B CA 1
ATOM 1721 C C . THR B 1 71 ? -3.986 6.074 7.801 1 94.44 71 THR B C 1
ATOM 1723 O O . THR B 1 71 ? -4.266 6.16 9 1 94.44 71 THR B O 1
ATOM 1726 N N . SER B 1 72 ? -4.129 4.973 7.113 1 92.38 72 SER B N 1
ATOM 1727 C CA . SER B 1 72 ? -4.645 3.771 7.762 1 92.38 72 SER B CA 1
ATOM 1728 C C . SER B 1 72 ? -3.609 3.16 8.703 1 92.38 72 SER B C 1
ATOM 1730 O O . SER B 1 72 ? -3.961 2.457 9.648 1 92.38 72 SER B O 1
ATOM 1732 N N . LEU B 1 73 ? -2.4 3.395 8.43 1 91.94 73 LEU B N 1
ATOM 1733 C CA . LEU B 1 73 ? -1.307 2.879 9.25 1 91.94 73 LEU B CA 1
ATOM 1734 C C . LEU B 1 73 ? -1.13 3.717 10.508 1 91.94 73 LEU B C 1
ATOM 1736 O O . LEU B 1 73 ? -0.722 3.199 11.555 1 91.94 73 LEU B O 1
ATOM 1740 N N . GLY B 1 74 ? -1.299 4.918 10.32 1 83.62 74 GLY B N 1
ATOM 1741 C CA . GLY B 1 74 ? -0.967 5.879 11.359 1 83.62 74 GLY B CA 1
ATOM 1742 C C . GLY B 1 74 ? -1.837 5.75 12.594 1 83.62 74 GLY B C 1
ATOM 1743 O O . GLY B 1 74 ? -3.008 5.371 12.5 1 83.62 74 GLY B O 1
ATOM 1744 N N . ASP B 1 75 ? -1.111 5.93 13.703 1 77.88 75 ASP B N 1
ATOM 1745 C CA . ASP B 1 75 ? -1.882 5.957 14.938 1 77.88 75 ASP B CA 1
ATOM 1746 C C . ASP B 1 75 ? -1.921 7.363 15.531 1 77.88 75 ASP B C 1
ATOM 1748 O O . ASP B 1 75 ? -2.738 7.652 16.406 1 77.88 75 ASP B O 1
ATOM 1752 N N . ASN B 1 76 ? -1.074 8.195 15.125 1 89.62 76 ASN B N 1
ATOM 1753 C CA . ASN B 1 76 ? -1.002 9.586 15.562 1 89.62 76 ASN B CA 1
ATOM 1754 C C . ASN B 1 76 ? -1.286 10.547 14.414 1 89.62 76 ASN B C 1
ATOM 1756 O O . ASN B 1 76 ? -0.566 10.562 13.414 1 89.62 76 ASN B O 1
ATOM 1760 N N . LYS B 1 77 ? -2.287 11.359 14.602 1 91.75 77 LYS B N 1
ATOM 1761 C CA . LYS B 1 77 ? -2.787 12.211 13.531 1 91.75 77 LYS B CA 1
ATOM 1762 C C . LYS B 1 77 ? -1.76 13.273 13.148 1 91.75 77 LYS B C 1
ATOM 1764 O O . LYS B 1 77 ? -1.601 13.594 11.969 1 91.75 77 LYS B O 1
ATOM 1769 N N . GLN B 1 78 ? -1.132 13.766 14.117 1 92.75 78 GLN B N 1
ATOM 1770 C CA . GLN B 1 78 ? -0.161 14.828 13.859 1 92.75 78 GLN B CA 1
ATOM 1771 C C . GLN B 1 78 ? 1.034 14.297 13.07 1 92.75 78 GLN B C 1
ATOM 1773 O O . GLN B 1 78 ? 1.487 14.93 12.117 1 92.75 78 GLN B O 1
ATOM 1778 N N . ILE B 1 79 ? 1.517 13.219 13.453 1 94.62 79 ILE B N 1
ATOM 1779 C CA . ILE B 1 79 ? 2.656 12.625 12.766 1 94.62 79 ILE B CA 1
ATOM 1780 C C . ILE B 1 79 ? 2.25 12.219 11.352 1 94.62 79 ILE B C 1
ATOM 1782 O O . ILE B 1 79 ? 3.008 12.422 10.398 1 94.62 79 ILE B O 1
ATOM 1786 N N . THR B 1 80 ? 1.1 11.633 11.289 1 95.19 80 THR B N 1
ATOM 1787 C CA . THR B 1 80 ? 0.588 11.234 9.977 1 95.19 80 THR B CA 1
ATOM 1788 C C . THR B 1 80 ? 0.54 12.43 9.031 1 95.19 80 THR B C 1
ATOM 1790 O O . THR B 1 80 ? 0.975 12.328 7.883 1 95.19 80 THR B O 1
ATOM 1793 N N . LYS B 1 81 ? 0.045 13.508 9.539 1 95.94 81 LYS B N 1
ATOM 1794 C CA . LYS B 1 81 ? -0.012 14.727 8.75 1 95.94 81 LYS B CA 1
ATOM 1795 C C . LYS B 1 81 ? 1.379 15.148 8.281 1 95.94 81 LYS B C 1
ATOM 1797 O O . LYS B 1 81 ? 1.582 15.438 7.102 1 95.94 81 LYS B O 1
ATOM 1802 N N . LYS B 1 82 ? 2.326 15.18 9.188 1 95.81 82 LYS B N 1
ATOM 1803 C CA . LYS B 1 82 ? 3.691 15.594 8.875 1 95.81 82 LYS B CA 1
ATOM 1804 C C . LYS B 1 82 ? 4.309 14.695 7.805 1 95.81 82 LYS B C 1
ATOM 1806 O O . LYS B 1 82 ? 4.98 15.18 6.895 1 95.81 82 LYS B O 1
ATOM 1811 N N . LEU B 1 83 ? 4.059 13.453 7.93 1 97.12 83 LEU B N 1
ATOM 1812 C CA . LEU B 1 83 ? 4.59 12.5 6.965 1 97.12 83 LEU B CA 1
ATOM 1813 C C . LEU B 1 83 ? 3.996 12.734 5.578 1 97.12 83 LEU B C 1
ATOM 1815 O O . LEU B 1 83 ? 4.727 12.805 4.59 1 97.12 83 LEU B O 1
ATOM 1819 N N . ILE B 1 84 ? 2.717 12.836 5.523 1 97.06 84 ILE B N 1
ATOM 1820 C CA . ILE B 1 84 ? 2.035 13.039 4.25 1 97.06 84 ILE B CA 1
ATOM 1821 C C . ILE B 1 84 ? 2.514 14.336 3.607 1 97.06 84 ILE B C 1
ATOM 1823 O O . ILE B 1 84 ? 2.801 14.375 2.408 1 97.06 84 ILE B O 1
ATOM 1827 N N . GLU B 1 85 ? 2.596 15.336 4.414 1 95.12 85 GLU B N 1
ATOM 1828 C CA . GLU B 1 85 ? 3.072 16.625 3.924 1 95.12 85 GLU B CA 1
ATOM 1829 C C . GLU B 1 85 ? 4.484 16.516 3.354 1 95.12 85 GLU B C 1
ATOM 1831 O O . GLU B 1 85 ? 4.77 17.047 2.281 1 95.12 85 GLU B O 1
ATOM 1836 N N . ARG B 1 86 ? 5.25 15.883 4.008 1 95.88 86 ARG B N 1
ATOM 1837 C CA . ARG B 1 86 ? 6.645 15.773 3.594 1 95.88 86 ARG B CA 1
ATOM 1838 C C . ARG B 1 86 ? 6.781 14.898 2.354 1 95.88 86 ARG B C 1
ATOM 1840 O O . ARG B 1 86 ? 7.582 15.195 1.464 1 95.88 86 ARG B O 1
ATOM 1847 N N . ILE B 1 87 ? 6.094 13.859 2.299 1 97.31 87 ILE B N 1
ATOM 1848 C CA . ILE B 1 87 ? 6.219 12.867 1.238 1 97.31 87 ILE B CA 1
ATOM 1849 C C . ILE B 1 87 ? 5.594 13.398 -0.047 1 97.31 87 ILE B C 1
ATOM 1851 O O . ILE B 1 87 ? 6.184 13.289 -1.125 1 97.31 87 ILE B O 1
ATOM 1855 N N . TYR B 1 88 ? 4.438 14 0.141 1 96.88 88 TYR B N 1
ATOM 1856 C CA . TYR B 1 88 ? 3.693 14.336 -1.067 1 96.88 88 TYR B CA 1
ATOM 1857 C C . TYR B 1 88 ? 3.646 15.844 -1.274 1 96.88 88 TYR B C 1
ATOM 1859 O O . TYR B 1 88 ? 3.246 16.312 -2.34 1 96.88 88 TYR B O 1
ATOM 1867 N N . ASN B 1 89 ? 4.031 16.609 -0.313 1 95.31 89 ASN B N 1
ATOM 1868 C CA . ASN B 1 89 ? 4.055 18.062 -0.4 1 95.31 89 ASN B CA 1
ATOM 1869 C C . ASN B 1 89 ? 2.74 18.609 -0.952 1 95.31 89 ASN B C 1
ATOM 1871 O O . ASN B 1 89 ? 2.736 19.359 -1.932 1 95.31 89 ASN B O 1
ATOM 1875 N N . ILE B 1 90 ? 1.622 18.344 -0.25 1 94.06 90 ILE B N 1
ATOM 1876 C CA . ILE B 1 90 ? 0.314 18.719 -0.783 1 94.06 90 ILE B CA 1
ATOM 1877 C C . ILE B 1 90 ? -0.458 19.516 0.256 1 94.06 90 ILE B C 1
ATOM 1879 O O . ILE B 1 90 ? -0.139 19.484 1.446 1 94.06 90 ILE B O 1
ATOM 1883 N N . THR B 1 91 ? -1.434 20.234 -0.216 1 93.44 91 THR B N 1
ATOM 1884 C CA . THR B 1 91 ? -2.479 20.891 0.569 1 93.44 91 THR B CA 1
ATOM 1885 C C . THR B 1 91 ? -3.84 20.719 -0.104 1 93.44 91 THR B C 1
ATOM 1887 O O . THR B 1 91 ? -3.922 20.266 -1.245 1 93.44 91 THR B O 1
ATOM 1890 N N . ILE B 1 92 ? -4.828 20.969 0.699 1 94.69 92 ILE B N 1
ATOM 1891 C CA . ILE B 1 92 ? -6.176 20.891 0.151 1 94.69 92 ILE B CA 1
ATOM 1892 C C . ILE B 1 92 ? -6.75 22.297 -0.034 1 94.69 92 ILE B C 1
ATOM 1894 O O . ILE B 1 92 ? -6.66 23.125 0.868 1 94.69 92 ILE B O 1
ATOM 1898 N N . SER B 1 93 ? -7.223 22.531 -1.188 1 93.81 93 SER B N 1
ATOM 1899 C CA . SER B 1 93 ? -7.867 23.797 -1.491 1 93.81 93 SER B CA 1
ATOM 1900 C C . SER B 1 93 ? -9.336 23.609 -1.863 1 93.81 93 SER B C 1
ATOM 1902 O O . SER B 1 93 ? -9.734 22.516 -2.271 1 93.81 93 SER B O 1
ATOM 1904 N N . ILE B 1 94 ? -10.031 24.703 -1.7 1 92.19 94 ILE B N 1
ATOM 1905 C CA . ILE B 1 94 ? -11.453 24.672 -2.014 1 92.19 94 ILE B CA 1
ATOM 1906 C C . ILE B 1 94 ? -11.75 25.609 -3.184 1 92.19 94 ILE B C 1
ATOM 1908 O O . ILE B 1 94 ? -11.352 26.766 -3.17 1 92.19 94 ILE B O 1
ATOM 1912 N N . ASP B 1 95 ? -12.383 25.109 -4.145 1 93 95 ASP B N 1
ATOM 1913 C CA . ASP B 1 95 ? -12.93 25.906 -5.242 1 93 95 ASP B CA 1
ATOM 1914 C C . ASP B 1 95 ? -14.398 26.234 -5 1 93 95 ASP B C 1
ATOM 1916 O O . ASP B 1 95 ? -15.289 25.453 -5.344 1 93 95 ASP B O 1
ATOM 1920 N N . MET B 1 96 ? -14.656 27.438 -4.566 1 90.44 96 MET B N 1
ATOM 1921 C CA . MET B 1 96 ? -15.992 27.812 -4.121 1 90.44 96 MET B CA 1
ATOM 1922 C C . MET B 1 96 ? -16.938 27.969 -5.309 1 90.44 96 MET B C 1
ATOM 1924 O O . MET B 1 96 ? -18.156 27.891 -5.156 1 90.44 96 MET B O 1
ATOM 1928 N N . GLU B 1 97 ? -16.375 28.188 -6.469 1 92.5 97 GLU B N 1
ATOM 1929 C CA . GLU B 1 97 ? -17.203 28.312 -7.668 1 92.5 97 GLU B CA 1
ATOM 1930 C C . GLU B 1 97 ? -17.844 26.969 -8.031 1 92.5 97 GLU B C 1
ATOM 1932 O O . GLU B 1 97 ? -18.922 26.938 -8.633 1 92.5 97 GLU B O 1
ATOM 1937 N N . LYS B 1 98 ? -17.203 25.922 -7.574 1 94 98 LYS B N 1
ATOM 1938 C CA . LYS B 1 98 ? -17.703 24.594 -7.898 1 94 98 LYS B CA 1
ATOM 1939 C C . LYS B 1 98 ? -18.562 24.031 -6.766 1 94 98 LYS B C 1
ATOM 1941 O O . LYS B 1 98 ? -19.344 23.109 -6.973 1 94 98 LYS B O 1
ATOM 1946 N N . CYS B 1 99 ? -18.406 24.641 -5.707 1 92.62 99 CYS B N 1
ATOM 1947 C CA . CYS B 1 99 ? -19.047 24.094 -4.516 1 92.62 99 CYS B CA 1
ATOM 1948 C C . CYS B 1 99 ? -20.562 24.266 -4.586 1 92.62 99 CYS B C 1
ATOM 1950 O O . CYS B 1 99 ? -21.047 25.359 -4.875 1 92.62 99 CYS B O 1
ATOM 1952 N N . ILE B 1 100 ? -21.297 23.203 -4.219 1 91.38 100 ILE B N 1
ATOM 1953 C CA . ILE B 1 100 ? -22.75 23.281 -4.25 1 91.38 100 ILE B CA 1
ATOM 1954 C C . ILE B 1 100 ? -23.312 23.219 -2.826 1 91.38 100 ILE B C 1
ATOM 1956 O O . ILE B 1 100 ? -24.516 23.047 -2.627 1 91.38 100 ILE B O 1
ATOM 1960 N N . ALA B 1 101 ? -22.406 23.188 -1.875 1 89.56 101 ALA B N 1
ATOM 1961 C CA . ALA B 1 101 ? -22.75 23.266 -0.454 1 89.56 101 ALA B CA 1
ATOM 1962 C C . ALA B 1 101 ? -23.578 22.062 -0.025 1 89.56 101 ALA B C 1
ATOM 1964 O O . ALA B 1 101 ? -24.562 22.203 0.705 1 89.56 101 ALA B O 1
ATOM 1965 N N . CYS B 1 102 ? -23.203 20.922 -0.535 1 91.69 102 CYS B N 1
ATOM 1966 C CA . CYS B 1 102 ? -23.969 19.734 -0.19 1 91.69 102 CYS B CA 1
ATOM 1967 C C . CYS B 1 102 ? -23.688 19.297 1.243 1 91.69 102 CYS B C 1
ATOM 1969 O O . CYS B 1 102 ? -24.516 18.625 1.865 1 91.69 102 CYS B O 1
ATOM 1971 N N . GLY B 1 103 ? -22.453 19.578 1.74 1 90.56 103 GLY B N 1
ATOM 1972 C CA . GLY B 1 103 ? -22.156 19.344 3.145 1 90.56 103 GLY B CA 1
ATOM 1973 C C . GLY B 1 103 ? -21.484 18 3.4 1 90.56 103 GLY B C 1
ATOM 1974 O O . GLY B 1 103 ? -21.172 17.672 4.543 1 90.56 103 GLY B O 1
ATOM 1975 N N . LYS B 1 104 ? -21.172 17.203 2.43 1 93.69 104 LYS B N 1
ATOM 1976 C CA . LYS B 1 104 ? -20.531 15.906 2.633 1 93.69 104 LYS B CA 1
ATOM 1977 C C . LYS B 1 104 ? -19.188 16.062 3.332 1 93.69 104 LYS B C 1
ATOM 1979 O O . LYS B 1 104 ? -18.828 15.266 4.195 1 93.69 104 LYS B O 1
ATOM 1984 N N . CYS B 1 105 ? -18.531 17.047 2.949 1 94.69 105 CYS B N 1
ATOM 1985 C CA . CYS B 1 105 ? -17.203 17.281 3.504 1 94.69 105 CYS B CA 1
ATOM 1986 C C . CYS B 1 105 ? -17.297 17.688 4.973 1 94.69 105 CYS B C 1
ATOM 1988 O O . CYS B 1 105 ? -16.328 17.547 5.715 1 94.69 105 CYS B O 1
ATOM 1990 N N . LEU B 1 106 ? -18.406 18.156 5.426 1 93.5 106 LEU B N 1
ATOM 1991 C CA . LEU B 1 106 ? -18.578 18.547 6.816 1 93.5 106 LEU B CA 1
ATOM 1992 C C . LEU B 1 106 ? -18.484 17.344 7.746 1 93.5 106 LEU B C 1
ATOM 1994 O O . LEU B 1 106 ? -18.328 17.5 8.961 1 93.5 106 LEU B O 1
ATOM 1998 N N . GLU B 1 107 ? -18.484 16.172 7.27 1 93.56 107 GLU B N 1
ATOM 1999 C CA . GLU B 1 107 ? -18.391 14.938 8.047 1 93.56 107 GLU B CA 1
ATOM 2000 C C . GLU B 1 107 ? -16.938 14.578 8.344 1 93.56 107 GLU B C 1
ATOM 2002 O O . GLU B 1 107 ? -16.641 13.477 8.805 1 93.56 107 GLU B O 1
ATOM 2007 N N . CYS B 1 108 ? -16.094 15.422 8.164 1 95.25 108 CYS B N 1
ATOM 2008 C CA . CYS B 1 108 ? -14.688 15.188 8.453 1 95.25 108 CYS B CA 1
ATOM 2009 C C . CYS B 1 108 ? -14.508 14.633 9.867 1 95.25 108 CYS B C 1
ATOM 2011 O O . CYS B 1 108 ? -14.891 15.273 10.844 1 95.25 108 CYS B O 1
ATOM 2013 N N . GLU B 1 109 ? -13.789 13.523 9.898 1 92.5 109 GLU B N 1
ATOM 2014 C CA . GLU B 1 109 ? -13.602 12.82 11.164 1 92.5 109 GLU B CA 1
ATOM 2015 C C . GLU B 1 109 ? -12.742 13.641 12.125 1 92.5 109 GLU B C 1
ATOM 2017 O O . GLU B 1 109 ? -12.789 13.43 13.336 1 92.5 109 GLU B O 1
ATOM 2022 N N . TYR B 1 110 ? -12.07 14.57 11.625 1 93.88 110 TYR B N 1
ATOM 2023 C CA . TYR B 1 110 ? -11.133 15.336 12.438 1 93.88 110 TYR B CA 1
ATOM 2024 C C . TYR B 1 110 ? -11.68 16.719 12.742 1 93.88 110 TYR B C 1
ATOM 2026 O O . TYR B 1 110 ? -11.016 17.531 13.391 1 93.88 110 TYR B O 1
ATOM 2034 N N . GLY B 1 111 ? -12.867 17 12.195 1 94.31 111 GLY B N 1
ATOM 2035 C CA . GLY B 1 111 ? -13.5 18.281 12.445 1 94.31 111 GLY B CA 1
ATOM 2036 C C . GLY B 1 111 ? -12.781 19.438 11.773 1 94.31 111 GLY B C 1
ATOM 2037 O O . GLY B 1 111 ? -12.789 20.562 12.289 1 94.31 111 GLY B O 1
ATOM 2038 N N . ALA B 1 112 ? -12.188 19.172 10.648 1 95.5 112 ALA B N 1
ATOM 2039 C CA . ALA B 1 112 ? -11.328 20.172 10.023 1 95.5 112 ALA B CA 1
ATOM 2040 C C . ALA B 1 112 ? -12.133 21.078 9.086 1 95.5 112 ALA B C 1
ATOM 2042 O O . ALA B 1 112 ? -11.648 22.125 8.648 1 95.5 112 ALA B O 1
ATOM 2043 N N . ILE B 1 113 ? -13.312 20.734 8.758 1 94.31 113 ILE B N 1
ATOM 2044 C CA . ILE B 1 113 ? -14.094 21.5 7.793 1 94.31 113 ILE B CA 1
ATOM 2045 C C . ILE B 1 113 ? -15.328 22.078 8.477 1 94.31 113 ILE B C 1
ATOM 2047 O O . ILE B 1 113 ? -16.031 21.375 9.195 1 94.31 113 ILE B O 1
ATOM 2051 N N . SER B 1 114 ? -15.523 23.391 8.305 1 91.5 114 SER B N 1
ATOM 2052 C CA . SER B 1 114 ? -16.672 24.078 8.898 1 91.5 114 SER B CA 1
ATOM 2053 C C . SER B 1 114 ? -17.297 25.062 7.922 1 91.5 114 SER B C 1
ATOM 2055 O O . SER B 1 114 ? -16.672 25.422 6.91 1 91.5 114 SER B O 1
ATOM 2057 N N . VAL B 1 115 ? -18.625 25.312 8.234 1 86.88 115 VAL B N 1
ATOM 2058 C CA . VAL B 1 115 ? -19.359 26.281 7.426 1 86.88 115 VAL B CA 1
ATOM 2059 C C . VAL B 1 115 ? -19.172 27.688 7.988 1 86.88 115 VAL B C 1
ATOM 2061 O O . VAL B 1 115 ? -19.156 27.875 9.211 1 86.88 115 VAL B O 1
ATOM 2064 N N . TYR B 1 116 ? -18.766 28.672 7.066 1 75.56 116 TYR B N 1
ATOM 2065 C CA . TYR B 1 116 ? -18.766 30.062 7.492 1 75.56 116 TYR B CA 1
ATOM 2066 C C . TYR B 1 116 ? -20.141 30.688 7.305 1 75.56 116 TYR B C 1
ATOM 2068 O O . TYR B 1 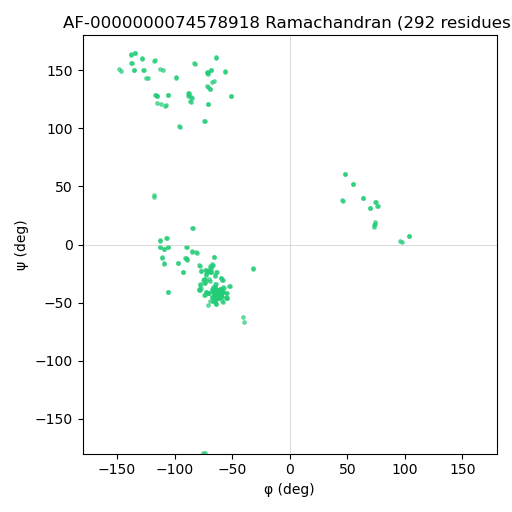116 ? -20.891 30.281 6.418 1 75.56 116 TYR B O 1
ATOM 2076 N N . SER B 1 117 ? -20.656 31.281 8.398 1 62.75 117 SER B N 1
ATOM 2077 C CA . SER B 1 117 ? -21.953 31.906 8.531 1 62.75 117 SER B CA 1
ATOM 2078 C C . SER B 1 117 ? -22.312 32.719 7.297 1 62.75 117 SER B C 1
ATOM 2080 O O . SER B 1 117 ? -23.422 32.656 6.785 1 62.75 117 SER B O 1
ATOM 2082 N N . GLU B 1 118 ? -21.594 33.656 7.031 1 58.81 118 GLU B N 1
ATOM 2083 C CA . GLU B 1 118 ? -22.188 34.719 6.215 1 58.81 118 GLU B CA 1
ATOM 2084 C C . GLU B 1 118 ? -22.406 34.25 4.781 1 58.81 118 GLU B C 1
ATOM 2086 O O . GLU B 1 118 ? -23.422 34.594 4.168 1 58.81 118 GLU B O 1
ATOM 2091 N N . ASP B 1 119 ? -21.391 33.656 4.004 1 56.5 119 ASP B N 1
ATOM 2092 C CA . ASP B 1 119 ? -21.562 33.469 2.564 1 56.5 119 ASP B CA 1
ATOM 2093 C C . ASP B 1 119 ? -21.531 32 2.193 1 56.5 119 ASP B C 1
ATOM 2095 O O . ASP B 1 119 ? -21.328 31.656 1.028 1 56.5 119 ASP B O 1
ATOM 2099 N N . ILE B 1 120 ? -22.266 31.156 3.07 1 63.91 120 ILE B N 1
ATOM 2100 C CA . ILE B 1 120 ? -22.5 29.75 2.742 1 63.91 120 ILE B CA 1
ATOM 2101 C C . ILE B 1 120 ? -21.188 29.109 2.264 1 63.91 120 ILE B C 1
ATOM 2103 O O . ILE B 1 120 ? -21.094 28.656 1.123 1 63.91 120 ILE B O 1
ATOM 2107 N N . GLY B 1 121 ? -20.141 29.484 2.865 1 80.12 121 GLY B N 1
ATOM 2108 C CA . GLY B 1 121 ? -18.875 28.922 2.404 1 80.12 121 GLY B CA 1
ATOM 2109 C C . GLY B 1 121 ? -18.25 27.953 3.4 1 80.12 121 GLY B C 1
ATOM 2110 O O . GLY B 1 121 ? -18.703 27.875 4.547 1 80.12 121 GLY B O 1
ATOM 2111 N N . ILE B 1 122 ? -17.516 27 2.795 1 86.44 122 ILE B N 1
ATOM 2112 C CA . ILE B 1 122 ? -16.828 26.047 3.662 1 86.44 122 ILE B CA 1
ATOM 2113 C C . ILE B 1 122 ? -15.367 26.453 3.826 1 86.44 122 ILE B C 1
ATOM 2115 O O . ILE B 1 122 ? -14.781 27.062 2.93 1 86.44 122 ILE B O 1
ATOM 2119 N N . SER B 1 123 ? -14.867 26.234 4.996 1 90.06 123 SER B N 1
ATOM 2120 C CA . SER B 1 123 ? -13.469 26.531 5.301 1 90.06 123 SER B CA 1
ATOM 2121 C C . SER B 1 123 ? -12.773 25.312 5.918 1 90.06 123 SER B C 1
ATOM 2123 O O . SER B 1 123 ? -13.422 24.5 6.574 1 90.06 123 SER B O 1
ATOM 2125 N N . ILE B 1 124 ? -11.5 25.25 5.668 1 92.75 124 ILE B N 1
ATOM 2126 C CA . ILE B 1 124 ? -10.711 24.156 6.207 1 92.75 124 ILE B CA 1
ATOM 2127 C C . ILE B 1 124 ? -9.805 24.672 7.328 1 92.75 124 ILE B C 1
ATOM 2129 O O . ILE B 1 124 ? -9.055 25.625 7.133 1 92.75 124 ILE B O 1
ATOM 2133 N N . ASP B 1 125 ? -9.984 24.141 8.516 1 93.81 125 ASP B N 1
ATOM 2134 C CA . ASP B 1 125 ? -9.039 24.359 9.609 1 93.81 125 ASP B CA 1
ATOM 2135 C C . ASP B 1 125 ? -7.758 23.562 9.406 1 93.81 125 ASP B C 1
ATOM 2137 O O . ASP B 1 125 ? -7.723 22.359 9.656 1 93.81 125 ASP B O 1
ATOM 2141 N N . ARG B 1 126 ? -6.707 24.172 9.055 1 92.38 126 ARG B N 1
ATOM 2142 C CA . ARG B 1 126 ? -5.461 23.516 8.664 1 92.38 126 ARG B CA 1
ATOM 2143 C C . ARG B 1 126 ? -4.793 22.859 9.867 1 92.38 126 ARG B C 1
ATOM 2145 O O . ARG B 1 126 ? -4.016 21.906 9.703 1 92.38 126 ARG B O 1
ATOM 2152 N N . GLU B 1 127 ? -5.082 23.297 11.023 1 92.81 127 GLU B N 1
ATOM 2153 C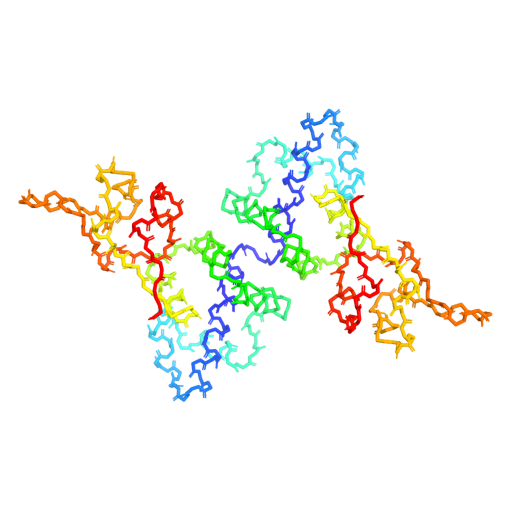 CA . GLU B 1 127 ? -4.5 22.703 12.227 1 92.81 127 GLU B CA 1
ATOM 2154 C C . GLU B 1 127 ? -5.145 21.344 12.539 1 92.81 127 GLU B C 1
ATOM 2156 O O . GLU B 1 127 ? -4.484 20.453 13.055 1 92.81 127 GLU B O 1
ATOM 2161 N N . LYS B 1 128 ? -6.348 21.266 12.156 1 94.25 128 LYS B N 1
ATOM 2162 C CA . LYS B 1 128 ? -7.09 20.031 12.43 1 94.25 128 LYS B CA 1
ATOM 2163 C C . LYS B 1 128 ? -6.992 19.062 11.25 1 94.25 128 LYS B C 1
ATOM 2165 O O . LYS B 1 128 ? -7.121 17.844 11.43 1 94.25 128 LYS B O 1
ATOM 2170 N N . CYS B 1 129 ? -6.73 19.609 10.102 1 95.88 129 CYS B N 1
ATOM 2171 C CA . CYS B 1 129 ? -6.652 18.781 8.891 1 95.88 129 CYS B CA 1
ATOM 2172 C C . CYS B 1 129 ? -5.426 17.891 8.922 1 95.88 129 CYS B C 1
ATOM 2174 O O . CYS B 1 129 ? -4.305 18.359 9.125 1 95.88 129 CYS B O 1
ATOM 2176 N N . ILE B 1 130 ? -5.637 16.609 8.586 1 95 130 ILE B N 1
ATOM 2177 C CA . ILE B 1 130 ? -4.496 15.703 8.633 1 95 130 ILE B CA 1
ATOM 2178 C C . ILE B 1 130 ? -4.082 15.328 7.215 1 95 130 ILE B C 1
ATOM 2180 O O . ILE B 1 130 ? -3.164 14.523 7.023 1 95 130 ILE B O 1
ATOM 2184 N N . LEU B 1 131 ? -4.812 15.781 6.262 1 95.88 131 LEU B N 1
ATOM 2185 C CA . LEU B 1 131 ? -4.508 15.602 4.848 1 95.88 131 LEU B CA 1
ATOM 2186 C C . LEU B 1 131 ? -4.797 14.172 4.406 1 95.88 131 LEU B C 1
ATOM 2188 O O . LEU B 1 131 ? -4.055 13.609 3.6 1 95.88 131 LEU B O 1
ATOM 2192 N N . CYS B 1 132 ? -5.816 13.617 4.93 1 95.19 132 CYS B N 1
ATOM 2193 C CA . CYS B 1 132 ? -6.203 12.266 4.527 1 95.19 132 CYS B CA 1
ATOM 2194 C C . CYS B 1 132 ? -6.906 12.281 3.178 1 95.19 132 CYS B C 1
ATOM 2196 O O . CYS B 1 132 ? -7.07 11.234 2.547 1 95.19 132 CYS B O 1
ATOM 2198 N N . CYS B 1 133 ? -7.477 13.383 2.783 1 95.31 133 CYS B N 1
ATOM 2199 C CA . CYS B 1 133 ? -8.023 13.656 1.457 1 95.31 133 CYS B CA 1
ATOM 2200 C C . CYS B 1 133 ? -9.32 12.891 1.239 1 95.31 133 CYS B C 1
ATOM 2202 O O . CYS B 1 133 ? -9.773 12.742 0.103 1 95.31 133 CYS B O 1
ATOM 2204 N N . LYS B 1 134 ? -9.891 12.422 2.293 1 94.75 134 LYS B N 1
ATOM 2205 C CA . LYS B 1 134 ? -11.203 11.797 2.166 1 94.75 134 LYS B CA 1
ATOM 2206 C C . LYS B 1 134 ? -12.234 12.789 1.642 1 94.75 134 LYS B C 1
ATOM 2208 O O . LYS B 1 134 ? -13.086 12.438 0.819 1 94.75 134 LYS B O 1
ATOM 2213 N N . CYS B 1 135 ? -12.172 13.992 2.135 1 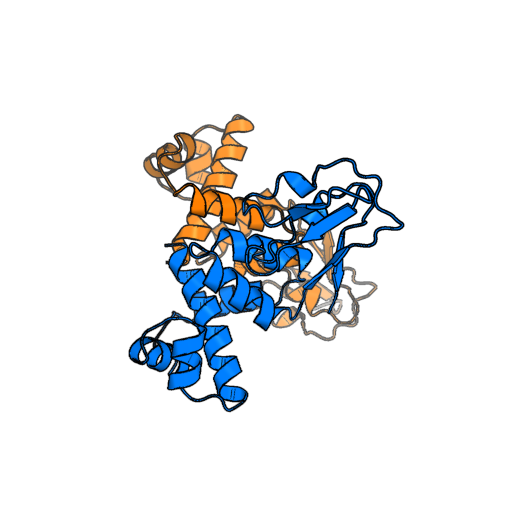95.81 135 CYS B N 1
ATOM 2214 C CA . CYS B 1 135 ? -13.094 15.039 1.703 1 95.81 135 CYS B CA 1
ATOM 2215 C C . CYS B 1 135 ? -12.977 15.281 0.204 1 95.81 135 CYS B C 1
ATOM 2217 O O . CYS B 1 135 ? -13.969 15.578 -0.462 1 95.81 135 CYS B O 1
ATOM 2219 N N . VAL B 1 136 ? -11.773 15.234 -0.306 1 95.56 136 VAL B N 1
ATOM 2220 C CA . VAL B 1 136 ? -11.547 15.43 -1.735 1 95.56 136 VAL B CA 1
ATOM 2221 C C . VAL B 1 136 ? -12.234 14.312 -2.521 1 95.56 136 VAL B C 1
ATOM 2223 O O . VAL B 1 136 ? -12.914 14.578 -3.516 1 95.56 136 VAL B O 1
ATOM 2226 N N . SER B 1 137 ? -12.078 13.094 -2.018 1 93.31 137 SER B N 1
ATOM 2227 C CA . SER B 1 137 ? -12.633 11.938 -2.709 1 93.31 137 SER B CA 1
ATOM 2228 C C . SER B 1 137 ? -14.156 11.922 -2.627 1 93.31 137 SER B C 1
ATOM 2230 O O . SER B 1 137 ? -14.828 11.43 -3.537 1 93.31 137 SER B O 1
ATOM 2232 N N . GLU B 1 138 ? -14.688 12.422 -1.646 1 94.38 138 GLU B N 1
ATOM 2233 C CA . GLU B 1 138 ? -16.125 12.32 -1.406 1 94.38 138 GLU B CA 1
ATOM 2234 C C . GLU B 1 138 ? -16.859 13.5 -2.033 1 94.38 138 GLU B C 1
ATOM 2236 O O . GLU B 1 138 ? -18.094 13.469 -2.16 1 94.38 138 GLU B O 1
ATOM 2241 N N . CYS B 1 139 ? -16.172 14.484 -2.449 1 96.25 139 CYS B N 1
ATOM 2242 C CA . CYS B 1 139 ? -16.828 15.648 -3.029 1 96.25 139 CYS B CA 1
ATOM 2243 C C . CYS B 1 139 ? -17.406 15.32 -4.398 1 96.25 139 CYS B C 1
ATOM 2245 O O . CYS B 1 139 ? -16.672 14.969 -5.324 1 96.25 139 CYS B O 1
ATOM 2247 N N . PRO B 1 140 ? -18.688 15.477 -4.551 1 95.94 140 PRO B N 1
ATOM 2248 C CA . PRO B 1 140 ? -19.328 15.031 -5.793 1 95.94 140 PRO B CA 1
ATOM 2249 C C . PRO B 1 140 ? -18.984 15.93 -6.984 1 95.94 140 PRO B C 1
ATOM 2251 O O . PRO B 1 140 ? -19.094 15.492 -8.133 1 95.94 140 PRO B O 1
ATOM 2254 N N . VAL B 1 141 ? -18.609 17.156 -6.723 1 95.75 141 VAL B N 1
ATOM 2255 C CA . VAL B 1 141 ? -18.406 18.078 -7.84 1 95.75 141 VAL B CA 1
ATOM 2256 C C . VAL B 1 141 ? -16.938 18.438 -7.949 1 95.75 141 VAL B C 1
ATOM 2258 O O . VAL B 1 141 ? -16.562 19.312 -8.734 1 95.75 141 VAL B O 1
ATOM 2261 N N . GLY B 1 142 ? -16.172 17.953 -7.09 1 95.44 142 GLY B N 1
ATOM 2262 C CA . GLY B 1 142 ? -14.734 18.156 -7.16 1 95.44 142 GLY B CA 1
ATOM 2263 C C . GLY B 1 142 ? -14.312 19.547 -6.719 1 95.44 142 GLY B C 1
ATOM 2264 O O . GLY B 1 142 ? -13.391 20.141 -7.293 1 95.44 142 GLY B O 1
ATOM 2265 N N . ALA B 1 143 ? -15.016 20.094 -5.797 1 94.81 143 ALA B N 1
ATOM 2266 C CA . ALA B 1 143 ? -14.695 21.438 -5.293 1 94.81 143 ALA B CA 1
ATOM 2267 C C . ALA B 1 143 ? -13.461 21.391 -4.398 1 94.81 143 ALA B C 1
ATOM 2269 O O . ALA B 1 143 ? -12.742 22.391 -4.273 1 94.81 143 ALA B O 1
ATOM 2270 N N . LEU B 1 144 ? -13.305 20.344 -3.73 1 94.38 144 LEU B N 1
ATOM 2271 C CA . LEU B 1 144 ? -12.086 20.156 -2.959 1 94.38 144 LEU B CA 1
ATOM 2272 C C . LEU B 1 144 ? -11 19.5 -3.812 1 94.38 144 LEU B C 1
ATOM 2274 O O . LEU B 1 144 ? -11.242 18.484 -4.457 1 94.38 144 LEU B O 1
ATOM 2278 N N . LYS B 1 145 ? -9.82 20.141 -3.752 1 93.38 145 LYS B N 1
ATOM 2279 C CA . LYS B 1 145 ? -8.742 19.656 -4.609 1 93.38 145 LYS B CA 1
ATOM 2280 C C . LYS B 1 145 ? -7.426 19.578 -3.842 1 93.38 145 LYS B C 1
ATOM 2282 O O . LYS B 1 145 ? -7.191 20.344 -2.91 1 93.38 145 LYS B O 1
ATOM 2287 N N . ILE B 1 146 ? -6.66 18.641 -4.305 1 93.69 146 ILE B N 1
ATOM 2288 C CA . ILE B 1 146 ? -5.289 18.531 -3.812 1 93.69 146 ILE B CA 1
ATOM 2289 C C . ILE B 1 146 ? -4.383 19.453 -4.629 1 93.69 146 ILE B C 1
ATOM 2291 O O . ILE B 1 146 ? -4.367 19.391 -5.859 1 93.69 146 ILE B O 1
ATOM 2295 N N . VAL B 1 147 ? -3.756 20.297 -4.043 1 90.12 147 VAL B N 1
ATOM 2296 C CA . VAL B 1 147 ? -2.85 21.203 -4.738 1 90.12 147 VAL B CA 1
ATOM 2297 C C . VAL B 1 147 ? -1.449 21.094 -4.137 1 90.12 147 VAL B C 1
ATOM 2299 O O . VAL B 1 147 ? -1.293 20.688 -2.984 1 90.12 147 VAL B O 1
ATOM 2302 N N . LYS B 1 148 ? -0.325 21.203 -5.094 1 81.5 148 LYS B N 1
ATOM 2303 C CA . LYS B 1 148 ? 1.074 21.188 -4.676 1 81.5 148 LYS B CA 1
ATOM 2304 C C . LYS B 1 148 ? 1.574 22.594 -4.352 1 81.5 148 LYS B C 1
ATOM 2306 O O . LYS B 1 148 ? 1.215 23.562 -5.027 1 81.5 148 LYS B O 1
#

Radius of gyration: 22.39 Å; Cα contacts (8 Å, |Δi|>4): 430; chains: 2; bounding box: 46×62×54 Å